Protein AF-A0A963CT53-F1 (afdb_monomer)

Sequence (177 aa):
MKSRPLQILLALALLVMTLALAYPMYVDYREREISAEIVERYREIESRIRAHLDDAGESADCAALSAMVDGRALQFDGVTVDIGFAPVELGARRGYRPVFVVCGATGQGHALDVARYAHRHFAAINRIEAGPVVRDSVVGFAAPLSAPDHIACFVPSPELPRLCGRTYPPTKGEDAG

Radius of gyration: 21.7 Å; Cα contacts (8 Å, |Δi|>4): 275; chains: 1; bounding box: 49×42×74 Å

Secondary structure (DSSP, 8-state):
---HHHHHHHHHHHHHHHHHHHHHHHHHHHHHHHHHHHHHHHHHHHHHHHHHHHHH-SEEEHHHHHTTS-GGGGB-SS-EEEEEEEEEEETTEEEEEEEEEEEEETTSTTHHHHHHHHHHHHHHTT-PPS--EEETTEEEEEEESS-TT---EEEPPSS--EETTEESSPPTTTT--

Structure (mmCIF, N/CA/C/O backbone):
data_AF-A0A963CT53-F1
#
_entry.id   AF-A0A963CT53-F1
#
loop_
_atom_site.group_PDB
_atom_site.id
_atom_site.type_symbol
_atom_site.label_atom_id
_atom_site.label_alt_id
_atom_site.label_comp_id
_atom_site.label_asym_id
_atom_site.label_entity_id
_atom_site.label_seq_id
_atom_site.pdbx_PDB_ins_code
_atom_site.Cartn_x
_atom_site.Cartn_y
_atom_site.Cartn_z
_atom_site.occupancy
_atom_site.B_iso_or_equiv
_atom_site.auth_seq_id
_atom_site.auth_comp_id
_atom_site.auth_asym_id
_atom_site.auth_atom_id
_atom_site.pdbx_PDB_model_num
ATOM 1 N N . MET A 1 1 ? -31.411 20.939 52.686 1.00 53.91 1 MET A N 1
ATOM 2 C CA . MET A 1 1 ? -30.073 20.838 52.049 1.00 53.91 1 MET A CA 1
ATOM 3 C C . MET A 1 1 ? -29.593 19.394 52.138 1.00 53.91 1 MET A C 1
ATOM 5 O O . MET A 1 1 ? -29.405 18.961 53.261 1.00 53.91 1 MET A O 1
ATOM 9 N N . LYS A 1 2 ? -29.429 18.679 51.008 1.00 55.31 2 LYS A N 1
ATOM 10 C CA . LYS A 1 2 ? -28.567 17.480 50.782 1.00 55.31 2 LYS A CA 1
ATOM 11 C C . LYS A 1 2 ? -29.226 16.477 49.818 1.00 55.31 2 LYS A C 1
ATOM 13 O O . LYS A 1 2 ? -29.778 15.469 50.223 1.00 55.31 2 LYS A O 1
ATOM 18 N N . SER A 1 3 ? -29.125 16.762 48.525 1.00 59.03 3 SER A N 1
ATOM 19 C CA . SER A 1 3 ? -29.292 15.771 47.439 1.00 59.03 3 SER A CA 1
ATOM 20 C C . SER A 1 3 ? -28.310 16.003 46.281 1.00 59.03 3 SER A C 1
ATOM 22 O O . SER A 1 3 ? -28.047 15.092 45.503 1.00 59.03 3 SER A O 1
ATOM 24 N N . ARG A 1 4 ? -27.670 17.184 46.234 1.00 69.75 4 ARG A N 1
ATOM 25 C CA . ARG A 1 4 ? -26.599 17.542 45.289 1.00 69.75 4 ARG A CA 1
ATOM 26 C C . ARG A 1 4 ? -25.489 16.487 45.125 1.00 69.75 4 ARG A C 1
ATOM 28 O O . ARG A 1 4 ? -25.166 16.202 43.978 1.00 69.75 4 ARG A O 1
ATOM 35 N N . PRO A 1 5 ? -24.922 15.867 46.183 1.00 75.56 5 PRO A N 1
ATOM 36 C CA . PRO A 1 5 ? -23.852 14.887 45.979 1.00 75.56 5 PRO A CA 1
ATOM 37 C C . PRO A 1 5 ? -24.345 13.598 45.303 1.00 75.56 5 PRO A C 1
ATOM 39 O O . PRO A 1 5 ? -23.633 13.043 44.475 1.00 75.56 5 PRO A O 1
ATOM 42 N N . LEU A 1 6 ? -25.578 13.155 45.585 1.00 84.19 6 LEU A N 1
ATOM 43 C CA . LEU A 1 6 ? -26.153 11.956 44.966 1.00 84.19 6 LEU A CA 1
ATOM 44 C C . LEU A 1 6 ? -26.437 12.176 43.472 1.00 84.19 6 LEU A C 1
ATOM 46 O O . LEU A 1 6 ? -26.141 11.312 42.655 1.00 84.19 6 LEU A O 1
ATOM 50 N N . GLN A 1 7 ? -26.966 13.349 43.112 1.00 85.12 7 GLN A N 1
ATOM 51 C CA . GLN A 1 7 ? -27.225 13.710 41.714 1.00 85.12 7 GLN A CA 1
ATOM 52 C C . GLN A 1 7 ? -25.932 13.800 40.894 1.00 85.12 7 GLN A C 1
ATOM 54 O O . GLN A 1 7 ? -25.900 13.337 39.758 1.00 85.12 7 GLN A O 1
ATOM 59 N N . ILE A 1 8 ? -24.859 14.342 41.481 1.00 88.62 8 ILE A N 1
ATOM 60 C CA . ILE A 1 8 ? -23.544 14.421 40.829 1.00 88.62 8 ILE A CA 1
ATOM 61 C C . ILE A 1 8 ? -22.959 13.019 40.611 1.00 88.62 8 ILE A C 1
ATOM 63 O O . ILE A 1 8 ? -22.482 12.726 39.518 1.00 88.62 8 ILE A O 1
ATOM 67 N N . LEU A 1 9 ? -23.036 12.135 41.612 1.00 92.25 9 LEU A N 1
ATOM 68 C CA . LEU A 1 9 ? -22.554 10.756 41.483 1.00 92.25 9 LEU A CA 1
ATOM 69 C C . LEU A 1 9 ? -23.340 9.961 40.436 1.00 92.25 9 LEU A C 1
ATOM 71 O O . LEU A 1 9 ? -22.737 9.241 39.646 1.00 92.25 9 LEU A O 1
ATOM 75 N N . LEU A 1 10 ? -24.666 10.124 40.388 1.00 91.62 10 LEU A N 1
ATOM 76 C CA . LEU A 1 10 ? -25.503 9.479 39.377 1.00 91.62 10 LEU A CA 1
ATOM 77 C C . LEU A 1 10 ? -25.152 9.967 37.962 1.00 91.62 10 LEU A C 1
ATOM 79 O O . LEU A 1 10 ? -25.020 9.155 37.050 1.00 91.62 10 LEU A O 1
ATOM 83 N N . ALA A 1 11 ? -24.956 11.278 37.782 1.00 91.88 11 ALA A N 1
ATOM 84 C CA . ALA A 1 11 ? -24.559 11.850 36.497 1.00 91.88 11 ALA A CA 1
ATOM 85 C C . ALA A 1 11 ? -23.174 11.355 36.044 1.00 91.88 11 ALA A C 1
ATOM 87 O O . ALA A 1 11 ? -23.001 11.000 34.880 1.00 91.88 11 ALA A O 1
ATOM 88 N N . LEU A 1 12 ? -22.207 11.269 36.964 1.00 92.44 12 LEU A N 1
ATOM 89 C CA . LEU A 1 12 ? -20.883 10.699 36.697 1.00 92.44 12 LEU A CA 1
ATOM 90 C C . LEU A 1 12 ? -20.963 9.221 36.309 1.00 92.44 12 LEU A C 1
ATOM 92 O O . LEU A 1 12 ? -20.328 8.817 35.340 1.00 92.44 12 LEU A O 1
ATOM 96 N N . ALA A 1 13 ? -21.761 8.428 37.026 1.00 92.12 13 ALA A N 1
ATOM 97 C CA . ALA A 1 13 ? -21.934 7.010 36.724 1.00 92.12 13 ALA A CA 1
ATOM 98 C C . ALA A 1 13 ? -22.518 6.803 35.318 1.00 92.12 13 ALA A C 1
ATOM 100 O O . ALA A 1 13 ? -22.014 5.978 34.557 1.00 92.12 13 ALA A O 1
ATOM 101 N N . LEU A 1 14 ? -23.528 7.597 34.946 1.00 93.31 14 LEU A N 1
ATOM 102 C CA . LEU A 1 14 ? -24.112 7.570 33.605 1.00 93.31 14 LEU A CA 1
ATOM 103 C C . LEU A 1 14 ? -23.096 7.967 32.529 1.00 93.31 14 LEU A C 1
ATOM 105 O O . LEU A 1 14 ? -23.011 7.292 31.509 1.00 93.31 14 LEU A O 1
ATOM 109 N N . LEU A 1 15 ? -22.302 9.015 32.763 1.00 93.50 15 LEU A N 1
ATOM 110 C CA . LEU A 1 15 ? -21.293 9.486 31.812 1.00 93.50 15 LEU A CA 1
ATOM 111 C C . LEU A 1 15 ? -20.169 8.462 31.591 1.00 93.50 15 LEU A C 1
ATOM 113 O O . LEU A 1 15 ? -19.749 8.237 30.460 1.00 93.50 15 LEU A O 1
ATOM 117 N N . VAL A 1 16 ? -19.697 7.805 32.652 1.00 92.75 16 VAL A N 1
ATOM 118 C CA . VAL A 1 16 ? -18.696 6.732 32.529 1.00 92.75 16 VAL A CA 1
ATOM 119 C C . VAL A 1 16 ? -19.274 5.543 31.761 1.00 92.75 16 VAL A C 1
ATOM 121 O O . VAL A 1 16 ? -18.598 4.979 30.903 1.00 92.75 16 VAL A O 1
ATOM 124 N N . MET A 1 17 ? -20.533 5.184 32.021 1.00 92.81 17 MET A N 1
ATOM 125 C CA . MET A 1 17 ? -21.192 4.071 31.341 1.00 92.81 17 MET A CA 1
ATOM 126 C C . MET A 1 17 ? -21.412 4.351 29.848 1.00 92.81 17 MET A C 1
ATOM 128 O O . MET A 1 17 ? -21.185 3.467 29.025 1.00 92.81 17 MET A O 1
ATOM 132 N N . THR A 1 18 ? -21.793 5.577 29.474 1.00 92.19 18 THR A N 1
ATOM 133 C CA . THR A 1 18 ? -21.925 5.955 28.058 1.00 92.19 18 THR A CA 1
ATOM 134 C C . THR A 1 18 ? -20.574 5.988 27.352 1.00 92.19 18 THR A C 1
ATOM 136 O O . THR A 1 18 ? -20.468 5.462 26.247 1.00 92.19 18 THR A O 1
ATOM 139 N N . LEU A 1 19 ? -19.529 6.525 27.990 1.00 90.94 19 LEU A N 1
ATOM 140 C CA . LEU A 1 19 ? -18.165 6.509 27.450 1.00 90.94 19 LEU A CA 1
ATOM 141 C C . LEU A 1 19 ? -17.654 5.082 27.225 1.00 90.94 19 LEU A C 1
ATOM 143 O O . LEU A 1 19 ? -17.091 4.806 26.170 1.00 90.94 19 LEU A O 1
ATOM 147 N N . ALA A 1 20 ? -17.899 4.164 28.163 1.00 90.62 20 ALA A N 1
ATOM 148 C CA . ALA A 1 20 ? -17.474 2.770 28.043 1.00 90.62 20 ALA A CA 1
ATOM 149 C C . ALA A 1 20 ? -18.105 2.044 26.838 1.00 90.62 20 ALA A C 1
ATOM 151 O O . ALA A 1 20 ? -17.473 1.167 26.257 1.00 90.62 20 ALA A O 1
ATOM 152 N N . LEU A 1 21 ? -19.327 2.420 26.446 1.00 89.56 21 LEU A N 1
ATOM 153 C CA . LEU A 1 21 ? -20.018 1.856 25.281 1.00 89.56 21 LEU A CA 1
ATOM 154 C C . LEU A 1 21 ? -19.645 2.565 23.972 1.00 89.56 21 LEU A C 1
ATOM 156 O O . LEU A 1 21 ? -19.471 1.916 22.944 1.00 89.56 21 LEU A O 1
ATOM 160 N N . ALA A 1 22 ? -19.517 3.892 24.000 1.00 89.56 22 ALA A N 1
ATOM 161 C CA . ALA A 1 22 ? -19.241 4.690 22.809 1.00 89.56 22 ALA A CA 1
ATOM 162 C C . ALA A 1 22 ? -17.781 4.579 22.343 1.00 89.56 22 ALA A C 1
ATOM 164 O O . ALA A 1 22 ? -17.514 4.614 21.144 1.00 89.56 22 ALA A O 1
ATOM 165 N N . TYR A 1 23 ? -16.837 4.424 23.274 1.00 89.00 23 TYR A N 1
ATOM 166 C CA . TYR A 1 23 ? -15.410 4.355 22.967 1.00 89.00 23 TYR A CA 1
ATOM 167 C C . TYR A 1 23 ? -15.017 3.208 22.016 1.00 89.00 23 TYR A C 1
ATOM 169 O O . TYR A 1 23 ? -14.386 3.502 21.002 1.00 89.00 23 TYR A O 1
ATOM 177 N N . PRO A 1 24 ? -15.399 1.932 22.242 1.00 86.88 24 PRO A N 1
ATOM 178 C CA . PRO A 1 24 ? -15.033 0.855 21.318 1.00 86.88 24 PRO A CA 1
ATOM 179 C C . PRO A 1 24 ? -15.636 1.049 19.920 1.00 86.88 24 PRO A C 1
ATOM 181 O O . PRO A 1 24 ? -14.981 0.754 18.925 1.00 86.88 24 PRO A O 1
ATOM 184 N N . MET A 1 25 ? -16.852 1.600 19.825 1.00 87.12 25 MET A N 1
ATOM 185 C CA . MET A 1 25 ? -17.458 1.936 18.531 1.00 87.12 25 MET A CA 1
ATOM 186 C C . MET A 1 25 ? -16.692 3.046 17.807 1.00 87.12 25 MET A C 1
ATOM 188 O O . MET A 1 25 ? -16.523 2.989 16.591 1.00 87.12 25 MET A O 1
ATOM 192 N N . TYR A 1 26 ? -16.234 4.057 18.547 1.00 88.19 26 TYR A N 1
ATOM 193 C CA . TYR A 1 26 ? -15.431 5.142 17.996 1.00 88.19 26 TYR A CA 1
ATOM 194 C C . TYR A 1 26 ? -14.086 4.639 17.458 1.00 88.19 26 TYR A C 1
ATOM 196 O O . TYR A 1 26 ? -13.676 5.043 16.373 1.00 88.19 26 TYR A O 1
ATOM 204 N N . VAL A 1 27 ? -13.427 3.733 18.184 1.00 87.88 27 VAL A N 1
ATOM 205 C CA . VAL A 1 27 ? -12.171 3.107 17.750 1.00 87.88 27 VAL A CA 1
ATOM 206 C C . VAL A 1 27 ? -12.362 2.341 16.438 1.00 87.88 27 VAL A C 1
ATOM 208 O O . VAL A 1 27 ? -11.657 2.631 15.477 1.00 87.88 27 VAL A O 1
ATOM 211 N N . ASP A 1 28 ? -13.360 1.453 16.350 1.00 88.44 28 ASP A N 1
ATOM 212 C CA . ASP A 1 28 ? -13.636 0.692 15.116 1.00 88.44 28 ASP A CA 1
ATOM 213 C C . ASP A 1 28 ? -13.948 1.616 13.927 1.00 88.44 28 ASP A C 1
ATOM 215 O O . ASP A 1 28 ? -13.492 1.393 12.805 1.00 88.44 28 ASP A O 1
ATOM 219 N N . TYR A 1 29 ? -14.698 2.697 14.169 1.00 88.88 29 TYR A N 1
ATOM 220 C CA . TYR A 1 29 ? -14.971 3.704 13.146 1.00 88.88 29 TYR A CA 1
ATOM 221 C C . TYR A 1 29 ? -13.682 4.373 12.648 1.00 88.88 29 TYR A C 1
ATOM 223 O O . TYR A 1 29 ? -13.468 4.463 11.438 1.00 88.88 29 TYR A O 1
ATOM 231 N N . ARG A 1 30 ? -12.808 4.807 13.565 1.00 90.81 30 ARG A N 1
ATOM 232 C CA . ARG A 1 30 ? -11.530 5.447 13.222 1.00 90.81 30 ARG A CA 1
ATOM 233 C C . ARG A 1 30 ? -10.610 4.509 12.450 1.00 90.81 30 ARG A C 1
ATOM 235 O O . ARG A 1 30 ? -9.988 4.941 11.486 1.00 90.81 30 ARG A O 1
ATOM 242 N N . GLU A 1 31 ? -10.553 3.235 12.820 1.00 91.12 31 GLU A N 1
ATOM 243 C CA . GLU A 1 31 ? -9.737 2.245 12.111 1.00 91.12 31 GLU A CA 1
ATOM 244 C C . GLU A 1 31 ? -10.185 2.072 10.653 1.00 91.12 31 GLU A C 1
ATOM 246 O O . GLU A 1 31 ? -9.359 2.034 9.735 1.00 91.12 31 GLU A O 1
ATOM 251 N N . ARG A 1 32 ? -11.502 2.027 10.419 1.00 90.00 32 ARG A N 1
ATOM 252 C CA . ARG A 1 32 ? -12.076 1.971 9.067 1.00 90.00 32 ARG A CA 1
ATOM 253 C C . ARG A 1 32 ? -11.812 3.247 8.281 1.00 90.00 32 ARG A C 1
ATOM 255 O O . ARG A 1 32 ? -11.479 3.160 7.102 1.00 90.00 32 ARG A O 1
ATOM 262 N N . GLU A 1 33 ? -11.942 4.405 8.917 1.00 92.25 33 GLU A N 1
ATOM 263 C CA . GLU A 1 33 ? -11.663 5.703 8.301 1.00 92.25 33 GLU A CA 1
ATOM 264 C C . GLU A 1 33 ? -10.209 5.782 7.816 1.00 92.25 33 GLU A C 1
ATOM 266 O O . GLU A 1 33 ? -9.978 6.050 6.638 1.00 92.25 33 GLU A O 1
ATOM 271 N N . ILE A 1 34 ? -9.239 5.433 8.670 1.00 92.06 34 ILE A N 1
ATOM 272 C CA . ILE A 1 34 ? -7.814 5.398 8.298 1.00 92.06 34 ILE A CA 1
ATOM 273 C C . ILE A 1 34 ? -7.589 4.408 7.151 1.00 92.06 34 ILE A C 1
ATOM 275 O O . ILE A 1 34 ? -6.875 4.704 6.196 1.00 92.06 34 ILE A O 1
ATOM 279 N N . SER A 1 35 ? -8.230 3.236 7.188 1.00 91.75 35 SER A N 1
ATOM 280 C CA . SER A 1 35 ? -8.100 2.262 6.101 1.00 91.75 35 SER A CA 1
ATOM 281 C C . SER A 1 35 ? -8.632 2.779 4.758 1.00 91.75 35 SER A C 1
ATOM 283 O O . SER A 1 35 ? -8.061 2.465 3.713 1.00 91.75 35 SER A O 1
ATOM 285 N N . ALA A 1 36 ? -9.691 3.594 4.773 1.00 92.19 36 ALA A N 1
ATOM 286 C CA . ALA A 1 36 ? -10.224 4.233 3.577 1.00 92.19 36 ALA A CA 1
ATOM 287 C C . ALA A 1 36 ? -9.277 5.326 3.061 1.00 92.19 36 ALA A C 1
ATOM 289 O O . ALA A 1 36 ? -9.051 5.404 1.854 1.00 92.19 36 ALA A O 1
ATOM 290 N N . GLU A 1 37 ? -8.661 6.097 3.962 1.00 92.69 37 GLU A N 1
ATOM 291 C CA . GLU A 1 37 ? -7.640 7.096 3.623 1.00 92.69 37 GLU A CA 1
ATOM 292 C C . GLU A 1 37 ? -6.420 6.452 2.943 1.00 92.69 37 GLU A C 1
ATOM 294 O O . GLU A 1 37 ? -5.940 6.953 1.926 1.00 92.69 37 GLU A O 1
ATOM 299 N N . ILE A 1 38 ? -5.964 5.288 3.427 1.00 93.50 38 ILE A N 1
ATOM 300 C CA . ILE A 1 38 ? -4.888 4.508 2.787 1.00 93.50 38 ILE A CA 1
ATOM 301 C C . ILE A 1 38 ? -5.259 4.156 1.337 1.00 93.50 38 ILE A C 1
ATOM 303 O O . ILE A 1 38 ? -4.433 4.275 0.431 1.00 93.50 38 ILE A O 1
ATOM 307 N N . VAL A 1 39 ? -6.503 3.731 1.094 1.00 93.00 39 VAL A N 1
ATOM 308 C CA . VAL A 1 39 ? -6.984 3.364 -0.250 1.00 93.00 39 VAL A CA 1
ATOM 309 C C . VAL A 1 39 ? -7.090 4.585 -1.162 1.00 93.00 39 VAL A C 1
ATOM 311 O O . VAL A 1 39 ? -6.743 4.504 -2.342 1.00 93.00 39 VAL A O 1
ATOM 314 N N . GLU A 1 40 ? -7.568 5.713 -0.645 1.00 93.00 40 GLU A N 1
ATOM 315 C CA . GLU A 1 40 ? -7.628 6.969 -1.393 1.00 93.00 40 GLU A CA 1
ATOM 316 C C . GLU A 1 40 ? -6.226 7.438 -1.783 1.00 93.00 40 GLU A C 1
ATOM 318 O O . GLU A 1 40 ? -5.968 7.722 -2.956 1.00 93.00 40 GLU A O 1
ATOM 323 N N . ARG A 1 41 ? -5.288 7.399 -0.834 1.00 93.44 41 ARG A N 1
ATOM 324 C CA . ARG A 1 41 ? -3.893 7.754 -1.074 1.00 93.44 41 ARG A CA 1
ATOM 325 C C . ARG A 1 41 ? -3.230 6.853 -2.105 1.00 93.44 41 ARG A C 1
ATOM 327 O O . ARG A 1 41 ? -2.523 7.341 -2.985 1.00 93.44 41 ARG A O 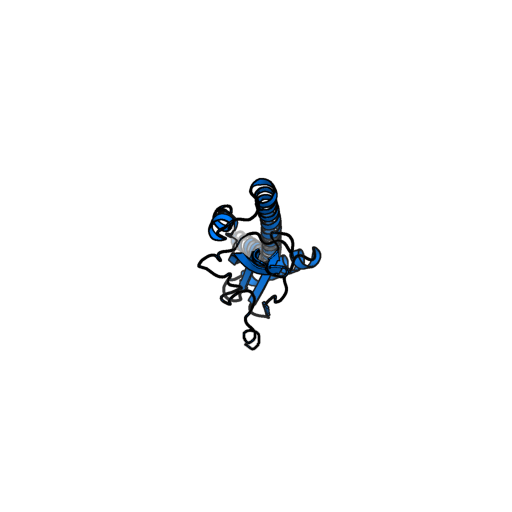1
ATOM 334 N N . TYR A 1 42 ? -3.484 5.549 -2.030 1.00 93.50 42 TYR A N 1
ATOM 335 C CA . TYR A 1 42 ? -3.028 4.601 -3.039 1.00 93.50 42 TYR A CA 1
ATOM 336 C C . TYR A 1 42 ? -3.495 5.002 -4.441 1.00 93.50 42 TYR A C 1
ATOM 338 O O . TYR A 1 42 ? -2.681 5.023 -5.360 1.00 93.50 42 TYR A O 1
ATOM 346 N N . ARG A 1 43 ? -4.774 5.361 -4.615 1.00 93.12 43 ARG A N 1
ATOM 347 C CA . ARG A 1 43 ? -5.314 5.765 -5.927 1.00 93.12 43 ARG A CA 1
ATOM 348 C C . ARG A 1 43 ? -4.671 7.047 -6.442 1.00 93.12 43 ARG A C 1
ATOM 350 O O . ARG A 1 43 ? -4.382 7.142 -7.633 1.00 93.12 43 ARG A O 1
ATOM 357 N N . GLU A 1 44 ? -4.441 8.017 -5.561 1.00 92.81 44 GLU A N 1
ATOM 358 C CA . GLU A 1 44 ? -3.751 9.261 -5.909 1.00 92.81 44 GLU A CA 1
ATOM 359 C C . GLU A 1 44 ? -2.330 8.976 -6.422 1.00 92.81 44 GLU A C 1
ATOM 361 O O . GLU A 1 44 ? -1.935 9.453 -7.489 1.00 92.81 44 GLU A O 1
ATOM 366 N N . ILE A 1 45 ? -1.576 8.152 -5.689 1.00 92.88 45 ILE A N 1
ATOM 367 C CA . ILE A 1 45 ? -0.201 7.782 -6.038 1.00 92.88 45 ILE A CA 1
ATOM 368 C C . ILE A 1 45 ? -0.166 6.937 -7.314 1.00 92.88 45 ILE A C 1
ATOM 370 O O . ILE A 1 45 ? 0.641 7.215 -8.197 1.00 92.88 45 ILE A O 1
ATOM 374 N N . GLU A 1 46 ? -1.053 5.948 -7.447 1.00 93.06 46 GLU A N 1
ATOM 375 C CA . GLU A 1 46 ? -1.187 5.124 -8.653 1.00 93.06 46 GLU A CA 1
ATOM 376 C C . GLU A 1 46 ? -1.440 6.008 -9.879 1.00 93.06 46 GLU A C 1
ATOM 378 O O . GLU A 1 46 ? -0.772 5.860 -10.902 1.00 93.06 46 GLU A O 1
ATOM 383 N N . SER A 1 47 ? -2.365 6.967 -9.773 1.00 92.25 47 SER A N 1
ATOM 384 C CA . SER A 1 47 ? -2.666 7.901 -10.859 1.00 92.25 47 SER A CA 1
ATOM 385 C C . SER A 1 47 ? -1.463 8.771 -11.218 1.00 92.25 47 SER A C 1
ATOM 387 O O . SER A 1 47 ? -1.209 8.990 -12.401 1.00 92.25 47 SER A O 1
ATOM 389 N N . ARG A 1 48 ? -0.723 9.271 -10.223 1.00 91.81 48 ARG A N 1
ATOM 390 C CA . ARG A 1 48 ? 0.454 10.124 -10.438 1.00 91.81 48 ARG A CA 1
ATOM 391 C C . ARG A 1 48 ? 1.596 9.358 -11.101 1.00 91.81 48 ARG A C 1
ATOM 393 O O . ARG A 1 48 ? 2.186 9.854 -12.054 1.00 91.81 48 ARG A O 1
ATOM 400 N N . ILE A 1 49 ? 1.879 8.149 -10.618 1.00 90.94 49 ILE A N 1
ATOM 401 C CA . ILE A 1 49 ? 2.911 7.273 -11.181 1.00 90.94 49 ILE A CA 1
ATOM 402 C C . ILE A 1 49 ? 2.554 6.893 -12.614 1.00 90.94 49 ILE A C 1
ATOM 404 O O . ILE A 1 49 ? 3.408 6.999 -13.486 1.00 90.94 49 ILE A O 1
ATOM 408 N N . ARG A 1 50 ? 1.302 6.506 -12.886 1.00 91.12 50 ARG A N 1
ATOM 409 C CA . ARG A 1 50 ? 0.858 6.197 -14.253 1.00 91.12 50 ARG A CA 1
ATOM 410 C C . ARG A 1 50 ? 1.012 7.387 -15.187 1.00 91.12 50 ARG A C 1
ATOM 412 O O . ARG A 1 50 ? 1.636 7.239 -16.225 1.00 91.12 50 ARG A O 1
ATOM 419 N N . ALA A 1 51 ? 0.538 8.564 -14.781 1.00 91.19 51 ALA A N 1
ATOM 420 C CA . ALA A 1 51 ? 0.678 9.772 -15.589 1.00 91.19 51 ALA A CA 1
ATOM 421 C C . ALA A 1 51 ? 2.149 10.105 -15.891 1.00 91.19 51 ALA A C 1
ATOM 423 O O . ALA A 1 51 ? 2.470 10.502 -17.005 1.00 91.19 51 ALA A O 1
ATOM 424 N N . HIS A 1 52 ? 3.049 9.911 -14.921 1.00 90.31 52 HIS A N 1
ATOM 425 C CA . HIS A 1 52 ? 4.480 10.101 -15.144 1.00 90.31 52 HIS A CA 1
ATOM 426 C C . HIS A 1 52 ? 5.061 9.079 -16.127 1.00 90.31 52 HIS A C 1
ATOM 428 O O . HIS A 1 52 ? 5.808 9.461 -17.020 1.00 90.31 52 HIS A O 1
ATOM 434 N N . LEU A 1 53 ? 4.714 7.798 -15.983 1.00 90.56 53 LEU A N 1
ATOM 435 C CA . LEU A 1 53 ? 5.184 6.739 -16.880 1.00 90.56 53 LEU A CA 1
ATOM 436 C C . LEU A 1 53 ? 4.641 6.905 -18.306 1.00 90.56 53 LEU A C 1
ATOM 438 O O . LEU A 1 53 ? 5.346 6.594 -19.261 1.00 90.56 53 LEU A O 1
ATOM 442 N N . ASP A 1 54 ? 3.425 7.431 -18.456 1.00 90.56 54 ASP A N 1
ATOM 443 C CA . ASP A 1 54 ? 2.826 7.714 -19.762 1.00 90.56 54 ASP A CA 1
ATOM 444 C C . ASP A 1 54 ? 3.508 8.903 -20.474 1.00 90.56 54 ASP A C 1
ATOM 446 O O . ASP A 1 54 ? 3.594 8.906 -21.702 1.00 90.56 54 ASP A O 1
ATOM 450 N N . ASP A 1 55 ? 4.005 9.897 -19.726 1.00 91.06 55 ASP A N 1
ATOM 451 C CA . ASP A 1 55 ? 4.643 11.111 -20.267 1.00 91.06 55 ASP A CA 1
ATOM 452 C C . ASP A 1 55 ? 6.167 10.964 -20.448 1.00 91.06 55 ASP A C 1
ATOM 454 O O . ASP A 1 55 ? 6.710 11.219 -21.523 1.00 91.06 55 ASP A O 1
ATOM 458 N N . ALA A 1 56 ? 6.868 10.523 -19.400 1.00 87.12 56 ALA A N 1
ATOM 459 C CA . ALA A 1 56 ? 8.327 10.427 -19.356 1.00 87.12 56 ALA A CA 1
ATOM 460 C C . ALA A 1 56 ? 8.867 9.039 -19.745 1.00 87.12 56 ALA A C 1
ATOM 462 O O . ALA A 1 56 ? 10.053 8.910 -20.059 1.00 87.12 56 ALA A O 1
ATOM 463 N N . GLY A 1 57 ? 8.017 8.008 -19.743 1.00 87.56 57 GLY A N 1
ATOM 464 C CA . GLY A 1 57 ? 8.418 6.626 -19.988 1.00 87.56 57 GLY A CA 1
ATOM 465 C C . GLY A 1 57 ? 9.082 5.954 -18.783 1.00 87.56 57 GLY A C 1
ATOM 466 O O . GLY A 1 57 ? 8.875 6.318 -17.627 1.00 87.56 57 GLY A O 1
ATOM 467 N N . GLU A 1 58 ? 9.876 4.923 -19.069 1.00 90.81 58 GLU A N 1
ATOM 468 C CA . GLU A 1 58 ? 10.601 4.142 -18.064 1.00 90.81 58 GLU A CA 1
ATOM 469 C C . GLU A 1 58 ? 11.766 4.967 -17.471 1.00 90.81 58 GLU A C 1
ATOM 471 O O . GLU A 1 58 ? 12.531 5.601 -18.199 1.00 90.81 58 GLU A O 1
ATOM 476 N N . SER A 1 59 ? 11.951 4.927 -16.150 1.00 88.12 59 SER A N 1
ATOM 477 C CA . SER A 1 59 ? 13.067 5.586 -15.458 1.00 88.12 59 SER A CA 1
ATOM 478 C C . SER A 1 59 ? 14.323 4.708 -15.445 1.00 88.12 59 SER A C 1
ATOM 480 O O . SER A 1 59 ? 14.254 3.488 -15.329 1.00 88.12 59 SER A O 1
ATOM 482 N N . ALA A 1 60 ? 15.514 5.306 -15.477 1.00 87.19 60 ALA A N 1
ATOM 483 C CA . ALA A 1 60 ? 16.748 4.555 -15.227 1.00 87.19 60 ALA A CA 1
ATOM 484 C C . ALA A 1 60 ? 16.826 4.055 -13.768 1.00 87.19 60 ALA A C 1
ATOM 486 O O . ALA A 1 60 ? 17.237 2.920 -13.518 1.00 87.19 60 ALA A O 1
ATOM 487 N N . ASP A 1 61 ? 16.385 4.886 -12.820 1.00 87.56 61 ASP A N 1
ATOM 488 C CA . ASP A 1 61 ? 16.536 4.691 -11.376 1.00 87.56 61 ASP A CA 1
ATOM 489 C C . ASP A 1 61 ? 15.172 4.683 -10.670 1.00 87.56 61 ASP A C 1
ATOM 491 O O . ASP A 1 61 ? 14.349 5.590 -10.846 1.00 87.56 61 ASP A O 1
ATOM 495 N N . CYS A 1 62 ? 14.927 3.656 -9.856 1.00 87.31 62 CYS A N 1
ATOM 496 C CA . CYS A 1 62 ? 13.724 3.549 -9.041 1.00 87.31 62 CYS A CA 1
ATOM 497 C C . CYS A 1 62 ? 13.666 4.613 -7.927 1.00 87.31 62 CYS A C 1
ATOM 499 O O . CYS A 1 62 ? 12.569 5.003 -7.527 1.00 87.31 62 CYS A O 1
ATOM 501 N N . ALA A 1 63 ? 14.802 5.144 -7.460 1.00 84.62 63 ALA A N 1
ATOM 502 C CA . ALA A 1 63 ? 14.825 6.221 -6.466 1.00 84.62 63 ALA A CA 1
ATOM 503 C C . ALA A 1 63 ? 14.202 7.526 -6.995 1.00 84.62 63 ALA A C 1
ATOM 505 O O . ALA A 1 63 ? 13.573 8.272 -6.246 1.00 84.62 63 ALA A O 1
ATOM 506 N N . ALA A 1 64 ? 14.313 7.786 -8.302 1.00 84.25 64 ALA A N 1
ATOM 507 C CA . ALA A 1 64 ? 13.644 8.925 -8.928 1.00 84.25 64 ALA A CA 1
ATOM 508 C C . ALA A 1 64 ? 12.113 8.773 -8.894 1.00 84.25 64 ALA A C 1
ATOM 510 O O . ALA A 1 64 ? 11.400 9.754 -8.695 1.00 84.25 64 ALA A O 1
ATOM 511 N N . LEU A 1 65 ? 11.610 7.538 -9.031 1.00 84.31 65 LEU A N 1
ATOM 512 C CA . LEU A 1 65 ? 10.178 7.253 -8.954 1.00 84.31 65 LEU A CA 1
ATOM 513 C C . LEU A 1 65 ? 9.637 7.393 -7.528 1.00 84.31 65 LEU A C 1
ATOM 515 O O . LEU A 1 65 ? 8.564 7.966 -7.342 1.00 84.31 65 LEU A O 1
ATOM 519 N N . SER A 1 66 ? 10.363 6.900 -6.519 1.00 83.31 66 SER A N 1
ATOM 520 C CA . SER A 1 66 ? 9.939 7.040 -5.120 1.00 83.31 66 SER A CA 1
ATOM 521 C C . SER A 1 66 ? 9.987 8.493 -4.645 1.00 83.31 66 SER A C 1
ATOM 523 O O . SER A 1 66 ? 9.102 8.912 -3.904 1.00 83.31 66 SER A O 1
ATOM 525 N N . ALA A 1 67 ? 10.932 9.300 -5.141 1.00 84.25 67 ALA A N 1
ATOM 526 C CA . ALA A 1 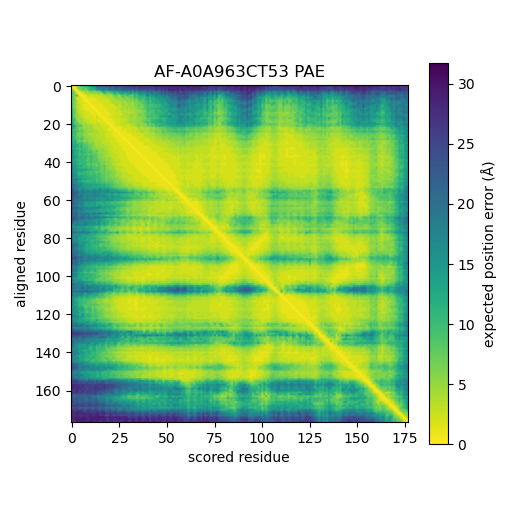67 ? 11.028 10.727 -4.824 1.00 84.25 67 ALA A CA 1
ATOM 527 C C . ALA A 1 67 ? 9.811 11.561 -5.280 1.00 84.25 67 ALA A C 1
ATOM 529 O O . ALA A 1 67 ? 9.596 12.658 -4.766 1.00 84.25 67 ALA A O 1
ATOM 530 N N . MET A 1 68 ? 8.991 11.063 -6.215 1.00 81.75 68 MET A N 1
ATOM 531 C CA . MET A 1 68 ? 7.743 11.729 -6.624 1.00 81.75 68 MET A CA 1
ATOM 532 C C . MET A 1 68 ? 6.624 11.631 -5.582 1.00 81.75 68 MET A C 1
ATOM 534 O O . MET A 1 68 ? 5.598 12.321 -5.691 1.00 81.75 68 MET A O 1
ATOM 538 N N . VAL A 1 69 ? 6.788 10.749 -4.600 1.00 83.62 69 VAL A N 1
ATOM 539 C CA . VAL A 1 69 ? 5.825 10.548 -3.529 1.00 83.62 69 VAL A CA 1
ATOM 540 C C . VAL A 1 69 ? 6.350 11.210 -2.273 1.00 83.62 69 VAL A C 1
ATOM 542 O O . VAL A 1 69 ? 7.422 10.893 -1.769 1.00 83.62 69 VAL A O 1
ATOM 545 N N . ASP A 1 70 ? 5.569 12.161 -1.768 1.00 79.06 70 ASP A N 1
ATOM 546 C CA . ASP A 1 70 ? 5.872 12.812 -0.503 1.00 79.06 70 ASP A CA 1
ATOM 547 C C . ASP A 1 70 ? 5.774 11.772 0.619 1.00 79.06 70 ASP A C 1
ATOM 549 O O . ASP A 1 70 ? 4.713 11.186 0.833 1.00 79.06 70 ASP A O 1
ATOM 553 N N . GLY A 1 71 ? 6.866 11.554 1.355 1.00 74.31 71 GLY A N 1
ATOM 554 C CA . GLY A 1 71 ? 6.890 10.626 2.486 1.00 74.31 71 GLY A CA 1
ATOM 555 C C . GLY A 1 71 ? 5.852 10.961 3.564 1.00 74.31 71 GLY A C 1
ATOM 556 O O . GLY A 1 71 ? 5.392 10.065 4.265 1.00 74.31 71 GLY A O 1
ATOM 557 N N . ARG A 1 72 ? 5.399 12.221 3.666 1.00 75.44 72 ARG A N 1
ATOM 558 C CA . ARG A 1 72 ? 4.269 12.603 4.537 1.00 75.44 72 ARG A CA 1
ATOM 559 C C . ARG A 1 72 ? 2.951 11.988 4.091 1.00 75.44 72 ARG A C 1
ATOM 561 O O . ARG A 1 72 ? 2.094 11.718 4.922 1.00 75.44 72 ARG A O 1
ATOM 568 N N . ALA A 1 73 ? 2.791 11.758 2.794 1.00 76.44 73 ALA A N 1
ATOM 569 C CA . ALA A 1 73 ? 1.602 11.147 2.226 1.00 76.44 73 ALA A CA 1
ATOM 570 C C . ALA A 1 73 ? 1.494 9.650 2.574 1.00 76.44 73 ALA A C 1
ATOM 572 O O . ALA A 1 73 ? 0.441 9.061 2.367 1.00 76.44 73 ALA A O 1
ATOM 573 N N . LEU A 1 74 ? 2.559 9.047 3.114 1.00 83.00 74 LEU A N 1
ATOM 574 C CA . LEU A 1 74 ? 2.626 7.643 3.526 1.00 83.00 74 LEU A CA 1
ATOM 575 C C . LEU A 1 74 ? 2.542 7.467 5.054 1.00 83.00 74 LEU A C 1
ATOM 577 O O . LEU A 1 74 ? 2.654 6.353 5.561 1.00 83.00 74 LEU A O 1
ATOM 581 N N . GLN A 1 75 ? 2.353 8.556 5.804 1.00 84.19 75 GLN A N 1
ATOM 582 C CA . GLN A 1 75 ? 2.228 8.506 7.258 1.00 84.19 75 GLN A CA 1
ATOM 583 C C . GLN A 1 75 ? 0.776 8.254 7.656 1.00 84.19 75 GLN A C 1
ATOM 585 O O . GLN A 1 75 ? -0.083 9.111 7.461 1.00 84.19 75 GLN A O 1
ATOM 590 N N . PHE A 1 76 ? 0.524 7.097 8.264 1.00 86.31 76 PHE A N 1
A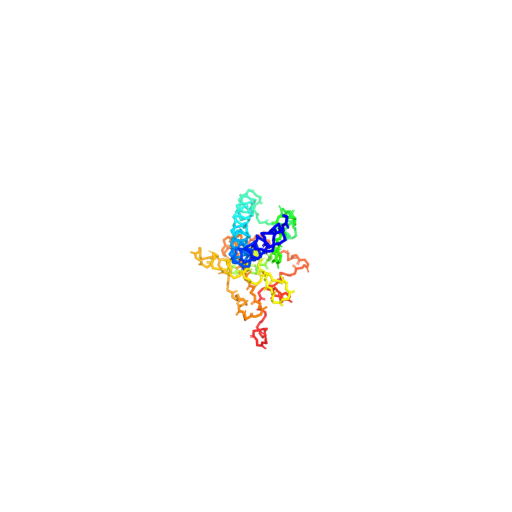TOM 591 C CA . PHE A 1 76 ? -0.776 6.729 8.817 1.00 86.31 76 PHE A CA 1
ATOM 592 C C . PHE A 1 76 ? -0.632 6.373 10.292 1.00 86.31 76 PHE A C 1
ATOM 594 O O . PHE A 1 76 ? 0.403 5.869 10.729 1.00 86.31 76 PHE A O 1
ATOM 601 N N . ASP A 1 77 ? -1.676 6.642 11.074 1.00 82.44 77 ASP A N 1
ATOM 602 C CA . ASP A 1 77 ? -1.664 6.322 12.498 1.00 82.44 77 ASP A CA 1
ATOM 603 C C . ASP A 1 77 ? -1.635 4.800 12.704 1.00 82.44 77 ASP A C 1
ATOM 605 O O . ASP A 1 77 ? -2.475 4.062 12.185 1.00 82.44 77 ASP A O 1
ATOM 609 N N . GLY A 1 78 ? -0.616 4.326 13.420 1.00 74.69 78 GLY A N 1
ATOM 610 C CA . GLY A 1 78 ? -0.383 2.912 13.707 1.00 74.69 78 GLY A CA 1
ATOM 611 C C . GLY A 1 78 ? 0.097 2.055 12.528 1.00 74.69 78 GLY A C 1
ATOM 612 O O . GLY A 1 78 ? 0.687 1.012 12.773 1.00 74.69 78 GLY A O 1
ATOM 613 N N . VAL A 1 79 ? -0.082 2.450 11.266 1.00 86.75 79 VAL A N 1
ATOM 614 C CA . VAL A 1 79 ? 0.261 1.612 10.099 1.00 86.75 79 VAL A CA 1
ATOM 615 C C . VAL A 1 79 ? 1.475 2.154 9.364 1.00 86.75 79 VAL A C 1
ATOM 617 O O . VAL A 1 79 ? 1.568 3.339 9.061 1.00 86.75 79 VAL A O 1
ATOM 620 N N . THR A 1 80 ? 2.401 1.260 9.028 1.00 87.00 80 THR A N 1
ATOM 621 C CA . THR A 1 80 ? 3.533 1.591 8.162 1.00 87.00 80 THR A CA 1
ATOM 622 C C . THR A 1 80 ? 3.121 1.400 6.710 1.00 87.00 80 THR A C 1
ATOM 624 O O . THR A 1 80 ? 2.710 0.305 6.319 1.00 87.00 80 THR A O 1
ATOM 627 N N . VAL A 1 81 ? 3.243 2.455 5.913 1.00 87.56 81 VAL A N 1
ATOM 628 C CA . VAL A 1 81 ? 3.001 2.422 4.472 1.00 87.56 81 VAL A CA 1
ATOM 629 C C . VAL A 1 81 ? 4.242 2.935 3.757 1.00 87.56 81 VAL A C 1
ATOM 631 O O . VAL A 1 81 ? 4.866 3.889 4.214 1.00 87.56 81 VAL A O 1
ATOM 634 N N . ASP A 1 82 ? 4.614 2.287 2.657 1.00 87.25 82 ASP A N 1
ATOM 635 C CA . ASP A 1 82 ? 5.809 2.633 1.889 1.00 87.25 82 ASP A CA 1
ATOM 636 C C . ASP A 1 82 ? 5.638 2.327 0.393 1.00 87.25 82 ASP A C 1
ATOM 638 O O . ASP A 1 82 ? 4.673 1.678 -0.026 1.00 87.25 82 ASP A O 1
ATOM 642 N N . ILE A 1 83 ? 6.589 2.774 -0.425 1.00 86.06 83 ILE A N 1
ATOM 643 C CA . ILE A 1 83 ? 6.692 2.429 -1.839 1.00 86.06 83 ILE A CA 1
ATOM 644 C C . ILE A 1 83 ? 7.855 1.481 -2.061 1.00 86.06 83 ILE A C 1
ATOM 646 O O . ILE A 1 83 ? 9.025 1.798 -1.872 1.00 86.06 83 ILE A O 1
ATOM 650 N N . GLY A 1 84 ? 7.491 0.304 -2.540 1.00 84.38 84 GLY A N 1
ATOM 651 C CA . GLY A 1 84 ? 8.403 -0.729 -2.962 1.00 84.38 84 GLY A CA 1
ATOM 652 C C . GLY A 1 84 ? 8.589 -0.820 -4.458 1.00 84.38 84 GLY A C 1
ATOM 653 O O . GLY A 1 84 ? 7.865 -0.214 -5.241 1.00 84.38 84 GLY A O 1
ATOM 654 N N . PHE A 1 85 ? 9.511 -1.694 -4.846 1.00 85.44 85 PHE A N 1
ATOM 655 C CA . PHE A 1 85 ? 9.770 -2.061 -6.229 1.00 85.44 85 PHE A CA 1
ATOM 656 C C . PHE A 1 85 ? 9.785 -3.584 -6.367 1.00 85.44 85 PHE A C 1
ATOM 658 O O . PHE A 1 85 ? 10.681 -4.257 -5.861 1.00 85.44 85 PHE A O 1
ATOM 665 N N . ALA A 1 86 ? 8.766 -4.133 -7.026 1.00 84.12 86 ALA A N 1
ATOM 666 C CA . ALA A 1 86 ? 8.678 -5.557 -7.330 1.00 84.12 86 ALA A CA 1
ATOM 667 C C . ALA A 1 86 ? 9.449 -5.860 -8.623 1.00 84.12 86 ALA A C 1
ATOM 669 O O . ALA A 1 86 ? 9.303 -5.101 -9.584 1.00 84.12 86 ALA A O 1
ATOM 670 N N . PRO A 1 87 ? 10.228 -6.951 -8.696 1.00 86.12 87 PRO A N 1
ATOM 671 C CA . PRO A 1 87 ? 10.901 -7.336 -9.927 1.00 86.12 87 PRO A CA 1
ATOM 672 C C . PRO A 1 87 ? 9.888 -7.771 -10.993 1.00 86.12 87 PRO A C 1
ATOM 674 O O . PRO A 1 87 ? 8.879 -8.411 -10.692 1.00 86.12 87 PRO A O 1
ATOM 677 N N . VAL A 1 88 ? 10.187 -7.438 -12.245 1.00 88.12 88 VAL A N 1
ATOM 678 C CA . VAL A 1 88 ? 9.415 -7.807 -13.435 1.00 88.12 88 VAL A CA 1
ATOM 679 C C . VAL A 1 88 ? 10.377 -8.350 -14.486 1.00 88.12 88 VAL A C 1
ATOM 681 O O . VAL A 1 88 ? 11.396 -7.726 -14.796 1.00 88.12 88 VAL A O 1
ATOM 684 N N . GLU A 1 89 ? 10.044 -9.510 -15.047 1.00 87.81 89 GLU A N 1
ATOM 685 C CA . GLU A 1 89 ? 10.788 -10.131 -16.142 1.00 87.81 89 GLU A CA 1
ATOM 686 C C . GLU A 1 89 ? 9.893 -10.223 -17.384 1.00 87.81 89 GLU A C 1
ATOM 688 O O . GLU A 1 89 ? 8.862 -10.892 -17.367 1.00 87.81 89 GLU A O 1
ATOM 693 N N . LEU A 1 90 ? 10.291 -9.557 -18.472 1.00 86.31 90 LEU A N 1
ATOM 694 C CA . LEU A 1 90 ? 9.583 -9.546 -19.756 1.00 86.31 90 LEU A CA 1
ATOM 695 C C . LEU A 1 90 ? 10.528 -10.030 -20.856 1.00 86.31 90 LEU A C 1
ATOM 697 O O . LEU A 1 90 ? 11.268 -9.254 -21.470 1.00 86.31 90 LEU A O 1
ATOM 701 N N . GLY A 1 91 ? 10.531 -11.343 -21.088 1.00 86.88 91 GLY A N 1
ATOM 702 C CA . GLY A 1 91 ? 11.453 -11.979 -22.026 1.00 86.88 91 GLY A CA 1
ATOM 703 C C . GLY A 1 91 ? 12.909 -11.763 -21.606 1.00 86.88 91 GLY A C 1
ATOM 704 O O . GLY A 1 91 ? 13.341 -12.274 -20.579 1.00 86.88 91 GLY A O 1
ATOM 705 N N . ALA A 1 92 ? 13.668 -11.002 -22.400 1.00 85.88 92 ALA A N 1
ATOM 706 C CA . ALA A 1 92 ? 15.066 -10.673 -22.105 1.00 85.88 92 ALA A CA 1
ATOM 707 C C . ALA A 1 92 ? 15.239 -9.416 -21.229 1.00 85.88 92 ALA A C 1
ATOM 709 O O . ALA A 1 92 ? 16.357 -9.116 -20.807 1.00 85.88 92 ALA A O 1
ATOM 710 N N . ARG A 1 93 ? 14.165 -8.656 -20.972 1.00 87.00 93 ARG A N 1
ATOM 711 C CA . ARG A 1 93 ? 14.216 -7.430 -20.168 1.00 87.00 93 ARG A CA 1
ATOM 712 C C . ARG A 1 93 ? 13.904 -7.746 -18.711 1.00 87.00 93 ARG A C 1
ATOM 714 O O . ARG A 1 93 ? 12.929 -8.431 -18.411 1.00 87.00 93 ARG A O 1
ATOM 721 N N . ARG A 1 94 ? 14.725 -7.208 -17.814 1.00 88.19 94 ARG A N 1
ATOM 722 C CA . ARG A 1 94 ? 14.522 -7.250 -16.366 1.00 88.19 94 ARG A CA 1
ATOM 723 C C . ARG A 1 94 ? 14.460 -5.834 -15.840 1.00 88.19 94 ARG A C 1
ATOM 725 O O . ARG A 1 94 ? 15.254 -4.992 -16.254 1.00 88.19 94 ARG A O 1
ATOM 732 N N . GLY A 1 95 ? 13.544 -5.598 -14.925 1.00 89.25 95 GLY A N 1
ATOM 733 C CA . GLY A 1 95 ? 13.454 -4.337 -14.218 1.00 89.25 95 GLY A CA 1
ATOM 734 C C . GLY A 1 95 ? 12.500 -4.463 -13.053 1.00 89.25 95 GLY A C 1
ATOM 735 O O . GLY A 1 95 ? 12.284 -5.553 -12.521 1.00 89.25 95 GLY A O 1
ATOM 736 N N . TYR A 1 96 ? 11.929 -3.337 -12.668 1.00 89.00 96 TYR A N 1
ATOM 737 C CA . TYR A 1 96 ? 11.108 -3.224 -11.487 1.00 89.00 96 TYR A CA 1
ATOM 738 C C . TYR A 1 96 ? 9.869 -2.390 -11.761 1.00 89.00 96 TYR A C 1
ATOM 740 O O . TYR A 1 96 ? 9.881 -1.468 -12.580 1.00 89.00 96 TYR A O 1
ATOM 748 N N . ARG A 1 97 ? 8.807 -2.693 -11.022 1.00 90.19 97 ARG A N 1
ATOM 749 C CA . ARG A 1 97 ? 7.567 -1.924 -11.003 1.00 90.19 97 ARG A CA 1
ATOM 750 C C . ARG A 1 97 ? 7.250 -1.441 -9.591 1.00 90.19 97 ARG A C 1
ATOM 752 O O . ARG A 1 97 ? 7.467 -2.198 -8.641 1.00 90.19 97 ARG A O 1
ATOM 759 N N . PRO A 1 98 ? 6.729 -0.218 -9.428 1.00 89.38 98 PRO A N 1
ATOM 760 C CA . PRO A 1 98 ? 6.380 0.302 -8.121 1.00 89.38 98 PRO A CA 1
ATOM 761 C C . PRO A 1 98 ? 5.193 -0.463 -7.528 1.00 89.38 98 PRO A C 1
ATOM 763 O O . PRO A 1 98 ? 4.221 -0.792 -8.221 1.00 89.38 98 PRO A O 1
ATOM 766 N N . VAL A 1 99 ? 5.266 -0.710 -6.227 1.00 89.38 99 VAL A N 1
ATOM 767 C CA . VAL A 1 99 ? 4.200 -1.299 -5.418 1.00 89.38 99 VAL A CA 1
ATOM 768 C C . VAL A 1 99 ? 3.983 -0.469 -4.161 1.00 89.38 99 VAL A C 1
ATOM 770 O O . VAL A 1 99 ? 4.915 0.088 -3.596 1.00 89.38 99 VAL A O 1
ATOM 773 N N . PHE A 1 100 ? 2.741 -0.397 -3.716 1.00 90.56 100 PHE A N 1
ATOM 774 C CA . PHE A 1 100 ? 2.330 0.241 -2.482 1.00 90.56 100 PHE A CA 1
ATOM 775 C C . PHE A 1 100 ? 2.308 -0.810 -1.378 1.00 90.56 100 PHE A C 1
ATOM 777 O O . PHE A 1 100 ? 1.539 -1.768 -1.453 1.00 90.56 100 PHE A O 1
ATOM 784 N N . VAL A 1 101 ? 3.186 -0.673 -0.395 1.00 88.69 101 VAL A N 1
ATOM 785 C CA . VAL A 1 101 ? 3.388 -1.648 0.677 1.00 88.69 101 VAL A CA 1
ATOM 786 C C . VAL A 1 101 ? 2.657 -1.164 1.919 1.00 88.69 101 VAL A C 1
ATOM 788 O O . VAL A 1 101 ? 2.831 -0.024 2.330 1.00 88.69 101 VAL A O 1
ATOM 791 N N . VAL A 1 102 ? 1.853 -2.032 2.529 1.00 90.19 102 VAL A N 1
ATOM 792 C CA . VAL A 1 102 ? 1.121 -1.750 3.769 1.00 90.19 102 VAL A CA 1
ATOM 793 C C . VAL A 1 102 ? 1.512 -2.783 4.814 1.00 90.19 102 VAL A C 1
ATOM 795 O O . VAL A 1 102 ? 1.537 -3.979 4.522 1.00 90.19 102 VAL A O 1
ATOM 798 N N . CYS A 1 103 ? 1.794 -2.328 6.033 1.00 88.00 103 CYS A N 1
ATOM 799 C CA . CYS A 1 103 ? 2.157 -3.171 7.161 1.00 88.00 103 CYS A CA 1
ATOM 800 C C . CYS A 1 103 ? 1.566 -2.681 8.493 1.00 88.00 103 CYS A C 1
ATOM 802 O O . CYS A 1 103 ? 1.747 -1.525 8.871 1.00 88.00 103 CYS A O 1
ATOM 804 N N . GLY A 1 104 ? 0.961 -3.593 9.256 1.00 87.88 104 GLY A N 1
ATOM 805 C CA . GLY A 1 104 ? 0.604 -3.394 10.663 1.00 87.88 104 GLY A CA 1
ATOM 806 C C . GLY A 1 104 ? 0.933 -4.626 11.511 1.00 87.88 104 GLY A C 1
ATOM 807 O O . GLY A 1 104 ? 0.764 -5.755 11.054 1.00 87.88 104 GLY A O 1
ATOM 808 N N . ALA A 1 105 ? 1.393 -4.429 12.750 1.00 82.75 105 ALA A N 1
ATOM 809 C CA . ALA A 1 105 ? 1.766 -5.511 13.669 1.00 82.75 105 ALA A CA 1
ATOM 810 C C . ALA A 1 105 ? 1.186 -5.328 15.085 1.00 82.75 105 ALA A C 1
ATOM 812 O O . ALA A 1 105 ? 0.995 -4.207 15.563 1.00 82.75 105 ALA A O 1
ATOM 813 N N . THR A 1 106 ? 0.948 -6.439 15.794 1.00 69.50 106 THR A N 1
ATOM 814 C CA . THR A 1 106 ? 0.600 -6.441 17.223 1.00 69.50 106 THR A CA 1
ATOM 815 C C . THR A 1 106 ? 1.762 -5.867 18.019 1.00 69.50 106 THR A C 1
ATOM 817 O O . THR A 1 106 ? 2.868 -6.402 17.979 1.00 69.50 106 THR A O 1
ATOM 820 N N . GLY A 1 107 ? 1.510 -4.771 18.728 1.00 65.06 107 GLY A N 1
ATOM 821 C CA . GLY A 1 107 ? 2.536 -3.962 19.397 1.00 65.06 107 GLY A CA 1
ATOM 822 C C . GLY A 1 107 ? 2.461 -2.483 19.016 1.00 65.06 107 GLY A C 1
ATOM 823 O O . GLY A 1 107 ? 2.935 -1.640 19.768 1.00 65.06 107 GLY A O 1
ATOM 824 N N . GLN A 1 108 ? 1.789 -2.163 17.906 1.00 66.44 108 GLN A N 1
ATOM 825 C CA . GLN A 1 108 ? 1.525 -0.796 17.440 1.00 66.44 108 GLN A CA 1
ATOM 826 C C . GLN A 1 108 ? 0.053 -0.379 17.662 1.00 66.44 108 GLN A C 1
ATOM 828 O O . GLN A 1 108 ? -0.528 0.362 16.875 1.00 66.44 108 GLN A O 1
ATOM 833 N N . GLY A 1 109 ? -0.584 -0.878 18.728 1.00 72.88 109 GLY A N 1
ATOM 834 C CA . GLY A 1 109 ? -1.988 -0.573 19.034 1.00 72.88 109 GLY A CA 1
ATOM 835 C C . GLY A 1 109 ? -2.949 -1.060 17.942 1.00 72.88 109 GLY A C 1
ATOM 836 O O . GLY A 1 109 ? -2.949 -2.243 17.607 1.00 72.88 109 GLY A O 1
ATOM 837 N N . HIS A 1 110 ? -3.738 -0.136 17.387 1.00 85.00 110 HIS A N 1
ATOM 838 C CA . HIS A 1 110 ? -4.786 -0.367 16.377 1.00 85.00 110 HIS A CA 1
ATOM 839 C C . HIS A 1 110 ? -4.257 -0.680 14.959 1.00 85.00 110 HIS A C 1
ATOM 841 O O . HIS A 1 110 ? -5.025 -0.992 14.050 1.00 85.00 110 HIS A O 1
ATOM 847 N N . ALA A 1 111 ? -2.935 -0.640 14.770 1.00 85.38 111 ALA A N 1
ATOM 848 C CA . ALA A 1 111 ? -2.227 -0.900 13.514 1.00 85.38 111 ALA A CA 1
ATOM 849 C C . ALA A 1 111 ? -2.698 -2.140 12.747 1.00 85.38 111 ALA A C 1
ATOM 851 O O . ALA A 1 111 ? -2.856 -2.132 11.526 1.00 85.38 111 ALA A O 1
ATOM 852 N N . LEU A 1 112 ? -2.881 -3.239 13.477 1.00 87.44 112 LEU A N 1
ATOM 853 C CA . LEU A 1 112 ? -3.211 -4.526 12.891 1.00 87.44 112 LEU A CA 1
ATOM 854 C C . LEU A 1 112 ? -4.601 -4.506 12.253 1.00 87.44 112 LEU A C 1
ATOM 856 O O . LEU A 1 112 ? -4.776 -5.011 11.145 1.00 87.44 112 LEU A O 1
ATOM 860 N N . ASP A 1 113 ? -5.579 -3.918 12.938 1.00 89.50 113 ASP A N 1
ATOM 861 C CA . ASP A 1 113 ? -6.957 -3.893 12.465 1.00 89.50 113 ASP A CA 1
ATOM 862 C C . ASP A 1 113 ? -7.125 -2.906 11.310 1.00 89.50 113 ASP A C 1
ATOM 864 O O . ASP A 1 113 ? -7.744 -3.263 10.306 1.00 89.50 113 ASP A O 1
ATOM 868 N N . VAL A 1 114 ? -6.445 -1.753 11.342 1.00 90.94 114 VAL A N 1
ATOM 869 C CA . VAL A 1 114 ? -6.343 -0.854 10.178 1.00 90.94 114 VAL A CA 1
ATOM 870 C C . VAL A 1 114 ? -5.755 -1.587 8.967 1.00 90.94 114 VAL A C 1
ATOM 872 O O . VAL A 1 114 ? -6.345 -1.556 7.885 1.00 90.94 114 VAL A O 1
ATOM 875 N N . ALA A 1 115 ? -4.636 -2.303 9.131 1.00 90.50 115 ALA A N 1
ATOM 876 C CA . ALA A 1 115 ? -4.021 -3.068 8.044 1.00 90.50 115 ALA A CA 1
ATOM 877 C C . ALA A 1 115 ? -4.941 -4.192 7.527 1.00 90.50 115 ALA A C 1
ATOM 879 O O . ALA A 1 115 ? -4.999 -4.431 6.320 1.00 90.50 115 ALA A O 1
ATOM 880 N N . ARG A 1 116 ? -5.725 -4.846 8.396 1.00 90.25 116 ARG A N 1
ATOM 881 C CA . ARG A 1 116 ? -6.752 -5.832 8.002 1.00 90.25 116 ARG A CA 1
ATOM 882 C C . ARG A 1 116 ? -7.908 -5.198 7.237 1.00 90.25 116 ARG A C 1
ATOM 884 O O . ARG A 1 116 ? -8.382 -5.777 6.257 1.00 90.25 116 ARG A O 1
ATOM 891 N N . TYR A 1 117 ? -8.402 -4.043 7.678 1.00 91.69 117 TYR A N 1
ATOM 892 C CA . TYR A 1 117 ? -9.431 -3.292 6.960 1.00 91.69 117 TYR A CA 1
ATOM 893 C C . TYR A 1 117 ? -8.924 -2.868 5.581 1.00 91.69 117 TYR A C 1
ATOM 895 O O . TYR A 1 117 ? -9.590 -3.151 4.584 1.00 91.69 117 TYR A O 1
ATOM 903 N N . ALA A 1 118 ? -7.709 -2.321 5.502 1.00 91.56 118 ALA A N 1
ATOM 904 C CA . ALA A 1 118 ? -7.073 -1.966 4.240 1.00 91.56 118 ALA A CA 1
ATOM 905 C C . ALA A 1 118 ? -6.937 -3.200 3.338 1.00 91.56 118 ALA A C 1
ATOM 907 O O . ALA A 1 118 ? -7.431 -3.189 2.213 1.00 91.56 118 ALA A O 1
ATOM 908 N N . HIS A 1 119 ? -6.388 -4.307 3.847 1.00 91.69 119 HIS A N 1
ATOM 909 C CA . HIS A 1 119 ? -6.285 -5.566 3.107 1.00 91.69 119 HIS A CA 1
ATOM 910 C C . HIS A 1 119 ? -7.640 -6.003 2.532 1.00 91.69 119 HIS A C 1
ATOM 912 O O . HIS A 1 119 ? -7.724 -6.363 1.363 1.00 91.69 119 HIS A O 1
ATOM 918 N N . ARG A 1 120 ? -8.731 -5.934 3.309 1.00 91.31 120 ARG A N 1
ATOM 919 C CA . ARG A 1 120 ? -10.081 -6.250 2.806 1.00 91.31 120 ARG A CA 1
ATOM 920 C C . ARG A 1 120 ? -10.514 -5.328 1.667 1.00 91.31 120 ARG A C 1
ATOM 922 O O . ARG A 1 120 ? -11.079 -5.818 0.691 1.00 91.31 120 ARG A O 1
ATOM 929 N N . HIS A 1 121 ? -10.231 -4.030 1.753 1.00 91.50 121 HIS A N 1
ATOM 930 C CA . HIS A 1 121 ? -10.515 -3.095 0.664 1.00 91.50 121 HIS A CA 1
ATOM 931 C C . HIS A 1 121 ? -9.713 -3.417 -0.600 1.00 91.50 121 HIS A C 1
ATOM 933 O O . HIS A 1 121 ? -10.300 -3.493 -1.678 1.00 91.50 121 HIS A O 1
ATOM 939 N N . PHE A 1 122 ? -8.406 -3.666 -0.477 1.00 91.81 122 PHE A N 1
ATOM 940 C CA . PHE A 1 122 ? -7.543 -4.023 -1.609 1.00 91.81 122 PHE A CA 1
ATOM 941 C C . PHE A 1 122 ? -7.906 -5.380 -2.225 1.00 91.81 122 PHE A C 1
ATOM 943 O O . PHE A 1 122 ? -7.899 -5.520 -3.450 1.00 91.81 122 PHE A O 1
ATOM 950 N N . ALA A 1 123 ? -8.290 -6.357 -1.401 1.00 89.12 123 ALA A N 1
ATOM 951 C CA . ALA A 1 123 ? -8.789 -7.651 -1.855 1.00 89.12 123 ALA A CA 1
ATOM 952 C C . ALA A 1 123 ? -10.073 -7.487 -2.676 1.00 89.12 123 ALA A C 1
ATOM 954 O O . ALA A 1 123 ? -10.194 -8.069 -3.750 1.00 89.12 123 ALA A O 1
ATOM 955 N N . ALA A 1 124 ? -11.003 -6.642 -2.218 1.00 89.25 124 ALA A N 1
ATOM 956 C CA . ALA A 1 124 ? -12.269 -6.400 -2.910 1.00 89.25 124 ALA A CA 1
ATOM 957 C C . ALA A 1 124 ? -12.095 -5.771 -4.304 1.00 89.25 124 ALA A C 1
ATOM 959 O O . ALA A 1 124 ? -12.942 -5.969 -5.172 1.00 89.25 124 ALA A O 1
ATOM 960 N N . ILE A 1 125 ? -11.001 -5.037 -4.537 1.00 86.44 125 ILE A N 1
ATOM 961 C CA . ILE A 1 125 ? -10.668 -4.452 -5.846 1.00 86.44 125 ILE A CA 1
ATOM 962 C C . ILE A 1 125 ? -9.636 -5.275 -6.638 1.00 86.44 125 ILE A C 1
ATOM 964 O O . ILE A 1 125 ? -9.156 -4.803 -7.667 1.00 86.44 125 ILE A O 1
ATOM 968 N N . ASN A 1 126 ? -9.297 -6.490 -6.185 1.00 83.19 126 ASN A N 1
ATOM 969 C CA . ASN A 1 126 ? -8.294 -7.377 -6.792 1.00 83.19 126 ASN A CA 1
ATOM 970 C C . ASN A 1 126 ? -6.928 -6.699 -7.011 1.00 83.19 126 ASN A C 1
ATOM 972 O O . ASN A 1 126 ? -6.301 -6.858 -8.058 1.00 83.19 126 ASN A O 1
ATOM 976 N N . ARG A 1 127 ? -6.469 -5.912 -6.033 1.00 85.25 127 ARG A N 1
ATOM 977 C CA . ARG A 1 127 ? -5.195 -5.174 -6.093 1.00 85.25 127 ARG A CA 1
ATOM 978 C C . ARG A 1 127 ? -4.173 -5.661 -5.065 1.00 85.25 127 ARG A C 1
ATOM 980 O O . ARG A 1 127 ? -3.371 -4.863 -4.608 1.00 85.25 127 ARG A O 1
ATOM 987 N N . ILE A 1 128 ? -4.192 -6.937 -4.685 1.00 85.62 128 ILE A N 1
ATOM 988 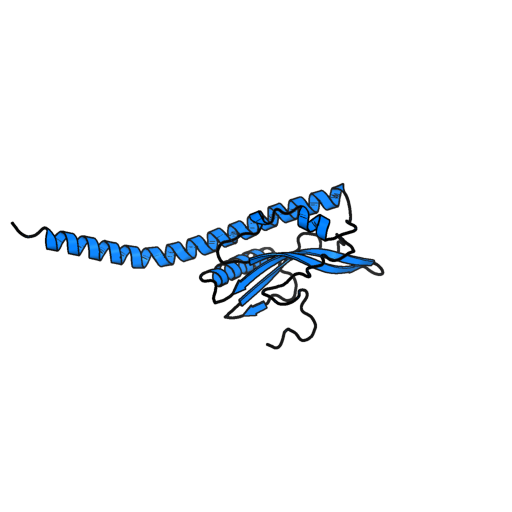C CA . ILE A 1 128 ? -3.161 -7.507 -3.804 1.00 85.62 128 ILE A CA 1
ATOM 989 C C . ILE A 1 128 ? -2.190 -8.335 -4.638 1.00 85.62 128 ILE A C 1
ATOM 991 O O . ILE A 1 128 ? -2.601 -9.207 -5.402 1.00 85.62 128 ILE A O 1
ATOM 995 N N . GLU A 1 129 ? -0.906 -8.043 -4.480 1.00 82.44 129 GLU A N 1
ATOM 996 C CA . GLU A 1 129 ? 0.190 -8.849 -5.001 1.00 82.44 129 GLU A CA 1
ATOM 997 C C . GLU A 1 129 ? 0.295 -10.210 -4.302 1.00 82.44 129 GLU A C 1
ATOM 999 O O . GLU A 1 129 ? -0.199 -10.413 -3.191 1.00 82.44 129 GLU A O 1
ATOM 1004 N N . ALA A 1 130 ? 0.984 -11.153 -4.944 1.00 66.38 130 ALA A N 1
ATOM 1005 C CA . ALA A 1 130 ? 1.262 -12.454 -4.347 1.00 66.38 130 ALA A CA 1
ATOM 1006 C C . ALA A 1 130 ? 2.180 -12.339 -3.111 1.00 66.38 130 ALA A C 1
ATOM 1008 O O . ALA A 1 130 ? 3.096 -11.520 -3.067 1.00 66.38 130 ALA A O 1
ATOM 1009 N N . GLY A 1 131 ? 1.955 -13.215 -2.125 1.00 63.56 131 GLY A N 1
ATOM 1010 C CA . GLY A 1 131 ? 2.745 -13.292 -0.890 1.00 63.56 131 GLY A CA 1
ATOM 1011 C C . GLY A 1 131 ? 2.338 -12.352 0.259 1.00 63.56 131 GLY A C 1
ATOM 1012 O O . GLY A 1 131 ? 3.235 -11.906 0.977 1.00 63.56 131 GLY A O 1
ATOM 1013 N N . PRO A 1 132 ? 1.045 -12.024 0.482 1.00 68.00 132 PRO A N 1
ATOM 1014 C CA . PRO A 1 132 ? 0.667 -11.276 1.675 1.00 68.00 132 PRO A CA 1
ATOM 1015 C C . PRO A 1 132 ? 0.981 -12.098 2.935 1.00 68.00 132 PRO A C 1
ATOM 1017 O O . PRO A 1 132 ? 0.672 -13.287 3.022 1.00 68.00 132 PRO A O 1
ATOM 1020 N N . VAL A 1 133 ? 1.569 -11.450 3.938 1.00 72.06 133 VAL A N 1
ATOM 1021 C CA . VAL A 1 133 ? 1.815 -12.035 5.257 1.00 72.06 133 VAL A CA 1
ATOM 1022 C C . VAL A 1 133 ? 0.645 -11.653 6.151 1.00 72.06 133 VAL A C 1
ATOM 1024 O O . VAL A 1 133 ? 0.614 -10.557 6.700 1.00 72.06 133 VAL A O 1
ATOM 1027 N N . VAL A 1 134 ? -0.332 -12.548 6.296 1.00 69.94 134 VAL A N 1
ATOM 1028 C CA . VAL A 1 134 ? -1.467 -12.358 7.211 1.00 69.94 134 VAL A CA 1
ATOM 1029 C C . VAL A 1 134 ? -1.378 -13.395 8.320 1.00 69.94 134 VAL A C 1
ATOM 1031 O O . VAL A 1 134 ? -1.569 -14.587 8.096 1.00 69.94 134 VAL A O 1
ATOM 1034 N N . ARG A 1 135 ? -1.056 -12.933 9.523 1.00 74.12 135 ARG A N 1
ATOM 1035 C CA . ARG A 1 135 ? -0.945 -13.730 10.746 1.00 74.12 135 ARG A CA 1
ATOM 1036 C C . ARG A 1 135 ? -1.714 -13.046 11.868 1.00 74.12 135 ARG A C 1
ATOM 1038 O O . ARG A 1 135 ? -2.080 -11.874 11.767 1.00 74.12 135 ARG A O 1
ATOM 1045 N N . ASP A 1 136 ? -1.909 -13.760 12.969 1.00 74.19 136 ASP A N 1
ATOM 1046 C CA . ASP A 1 136 ? -2.592 -13.212 14.146 1.00 74.19 136 ASP A CA 1
ATOM 1047 C C . ASP A 1 136 ? -1.896 -11.962 14.697 1.00 74.19 136 ASP A C 1
ATOM 1049 O O . ASP A 1 136 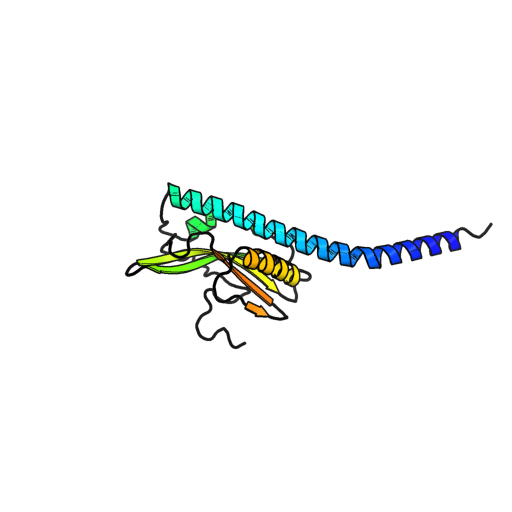? -2.561 -11.089 15.247 1.00 74.19 136 ASP A O 1
ATOM 1053 N N . S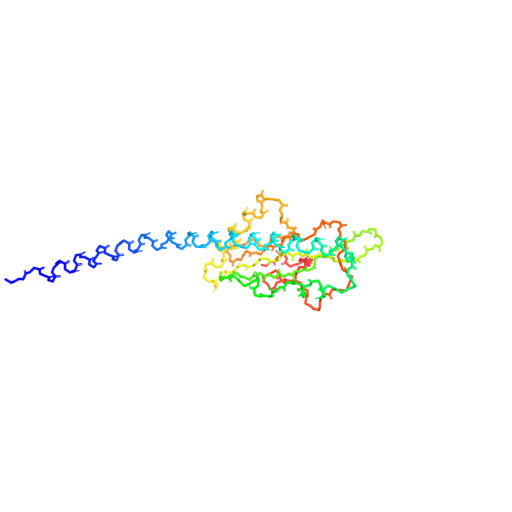ER A 1 137 ? -0.577 -11.862 14.503 1.00 79.56 137 SER A N 1
ATOM 1054 C CA . SER A 1 137 ? 0.275 -10.794 15.023 1.00 79.56 137 SER A CA 1
ATOM 1055 C C . SER A 1 137 ? 0.757 -9.771 13.991 1.00 79.56 137 SER A C 1
ATOM 1057 O O . SER A 1 137 ? 1.358 -8.768 14.365 1.00 79.56 137 SER A O 1
ATOM 1059 N N . VAL A 1 138 ? 0.546 -9.992 12.692 1.00 83.19 138 VAL A N 1
ATOM 1060 C CA . VAL A 1 138 ? 1.049 -9.092 11.643 1.00 83.19 138 VAL A CA 1
ATOM 1061 C C . VAL A 1 138 ? 0.226 -9.223 10.369 1.00 83.19 138 VAL A C 1
ATOM 1063 O O . VAL A 1 138 ? -0.126 -10.327 9.960 1.00 83.19 138 VAL A O 1
ATOM 1066 N N . VAL A 1 139 ? -0.064 -8.095 9.731 1.00 86.31 139 VAL A N 1
ATOM 1067 C CA . VAL A 1 139 ? -0.655 -8.022 8.396 1.00 86.31 139 VAL A CA 1
ATOM 1068 C C . VAL A 1 139 ? 0.239 -7.159 7.521 1.00 86.31 139 VAL A C 1
ATOM 1070 O O . VAL A 1 139 ? 0.394 -5.968 7.775 1.00 86.31 139 VAL A O 1
ATOM 1073 N N . GLY A 1 140 ? 0.809 -7.765 6.485 1.00 88.00 140 GLY A N 1
ATOM 1074 C CA . GLY A 1 140 ? 1.611 -7.103 5.467 1.00 88.00 140 GLY A CA 1
ATOM 1075 C C . GLY A 1 140 ? 1.166 -7.522 4.073 1.00 88.00 140 GLY A C 1
ATOM 1076 O O . GLY A 1 140 ? 1.025 -8.713 3.803 1.00 88.00 140 GLY A O 1
ATOM 1077 N N . PHE A 1 141 ? 0.953 -6.568 3.175 1.00 89.44 141 PHE A N 1
ATOM 1078 C CA . PHE A 1 141 ? 0.657 -6.847 1.769 1.00 89.44 141 PHE A CA 1
ATOM 1079 C C . PHE A 1 141 ? 1.171 -5.728 0.862 1.00 89.44 141 PHE A C 1
ATOM 1081 O O . PHE A 1 141 ? 1.477 -4.627 1.321 1.00 89.44 141 PHE A O 1
ATOM 1088 N N . ALA A 1 142 ? 1.276 -6.022 -0.431 1.00 89.12 142 ALA A N 1
ATOM 1089 C CA . ALA A 1 142 ? 1.646 -5.053 -1.452 1.00 89.12 142 ALA A CA 1
ATOM 1090 C C . ALA A 1 142 ? 0.526 -4.926 -2.493 1.00 89.12 142 ALA A C 1
ATOM 1092 O O . ALA A 1 142 ? -0.188 -5.894 -2.760 1.00 89.12 142 ALA A O 1
ATOM 1093 N N . ALA A 1 143 ? 0.384 -3.742 -3.083 1.00 91.38 143 ALA A N 1
ATOM 1094 C CA . ALA A 1 143 ? -0.560 -3.451 -4.155 1.00 91.38 143 ALA A CA 1
ATOM 1095 C C . ALA A 1 143 ? 0.160 -2.820 -5.359 1.00 91.38 143 ALA A C 1
ATOM 1097 O O . ALA A 1 143 ? 1.007 -1.949 -5.169 1.00 91.38 143 ALA A O 1
ATOM 1098 N N . PRO A 1 144 ? -0.152 -3.200 -6.609 1.00 91.81 144 PRO A N 1
ATOM 1099 C CA . PRO A 1 144 ? 0.512 -2.640 -7.784 1.00 91.81 144 PRO A CA 1
ATOM 1100 C C . PRO A 1 144 ? 0.205 -1.152 -7.966 1.00 91.81 144 PRO A C 1
ATOM 1102 O O . PRO A 1 144 ? -0.966 -0.769 -7.964 1.00 91.81 144 PRO A O 1
ATOM 1105 N N . LEU A 1 145 ? 1.230 -0.330 -8.213 1.00 91.56 145 LEU A N 1
ATOM 1106 C CA . LEU A 1 145 ? 1.084 1.087 -8.601 1.00 91.56 145 LEU A CA 1
ATOM 1107 C C . LEU A 1 145 ? 1.188 1.310 -10.121 1.00 91.56 145 LEU A C 1
ATOM 1109 O O . LEU A 1 145 ? 0.982 2.411 -10.618 1.00 91.56 145 LEU A O 1
ATOM 1113 N N . SER A 1 146 ? 1.495 0.256 -10.872 1.00 90.88 146 SER A N 1
ATOM 1114 C CA . SER A 1 146 ? 1.549 0.232 -12.338 1.00 90.88 146 SER A CA 1
ATOM 1115 C C . SER A 1 146 ? 1.036 -1.120 -12.847 1.00 90.88 146 SER A C 1
ATOM 1117 O O . SER A 1 146 ? 0.673 -1.988 -12.048 1.00 90.88 146 SER A O 1
ATOM 1119 N N . ALA A 1 147 ? 0.923 -1.298 -14.165 1.00 86.88 147 ALA A N 1
ATOM 1120 C CA . ALA A 1 147 ? 0.464 -2.570 -14.722 1.00 86.88 147 ALA A CA 1
ATOM 1121 C C . ALA A 1 147 ? 1.427 -3.730 -14.357 1.00 86.88 147 ALA A C 1
ATOM 1123 O O . ALA A 1 147 ? 2.628 -3.493 -14.213 1.00 86.88 147 ALA A O 1
ATOM 1124 N N . PRO A 1 148 ? 0.935 -4.979 -14.208 1.00 80.62 148 PRO A N 1
ATOM 1125 C CA . PRO A 1 148 ? 1.762 -6.119 -13.790 1.00 80.62 148 PRO A CA 1
ATOM 1126 C C . PRO A 1 148 ? 2.970 -6.376 -14.697 1.00 80.62 148 PRO A C 1
ATOM 1128 O O . PRO A 1 148 ? 4.055 -6.676 -14.206 1.00 80.62 148 PRO A O 1
ATOM 1131 N N . ASP A 1 149 ? 2.781 -6.168 -16.000 1.00 84.44 149 ASP A N 1
ATOM 1132 C CA . ASP A 1 149 ? 3.770 -6.424 -17.050 1.00 84.44 149 ASP A CA 1
ATOM 1133 C C . ASP A 1 149 ? 4.451 -5.133 -17.533 1.00 84.44 149 ASP A C 1
ATOM 1135 O O . ASP A 1 149 ? 4.843 -5.019 -18.694 1.00 84.44 149 ASP A O 1
ATOM 1139 N N . HIS A 1 150 ? 4.553 -4.119 -16.671 1.00 88.12 150 HIS A N 1
ATOM 1140 C CA . HIS A 1 150 ? 5.179 -2.845 -17.009 1.00 88.12 150 HIS A CA 1
ATOM 1141 C C . HIS A 1 150 ? 6.447 -2.631 -16.185 1.00 88.12 150 HIS A C 1
ATOM 1143 O O . HIS A 1 150 ? 6.401 -2.576 -14.957 1.00 88.12 150 HIS A O 1
ATOM 1149 N N . ILE A 1 151 ? 7.589 -2.507 -16.864 1.00 90.69 151 ILE A N 1
ATOM 1150 C CA . ILE A 1 151 ? 8.855 -2.132 -16.232 1.00 90.69 151 ILE A CA 1
ATOM 1151 C C . ILE A 1 151 ? 8.861 -0.613 -16.090 1.00 90.69 151 ILE A C 1
ATOM 1153 O O . ILE A 1 151 ? 8.873 0.093 -17.086 1.00 90.69 151 ILE A O 1
ATOM 1157 N N . ALA A 1 152 ? 8.872 -0.120 -14.857 1.00 90.69 152 ALA A N 1
ATOM 1158 C CA . ALA A 1 152 ? 8.929 1.308 -14.567 1.00 90.69 152 ALA A CA 1
ATOM 1159 C C . ALA A 1 152 ? 10.368 1.803 -14.369 1.00 90.69 152 ALA A C 1
ATOM 1161 O O . ALA A 1 152 ? 10.654 2.964 -14.642 1.00 90.69 152 ALA A O 1
ATOM 1162 N N . CYS A 1 153 ? 11.268 0.947 -13.871 1.00 90.50 153 CYS A N 1
ATOM 1163 C CA . CYS A 1 153 ? 12.672 1.289 -13.647 1.00 90.50 153 CYS A CA 1
ATOM 1164 C C . CYS A 1 153 ? 13.615 0.080 -13.704 1.00 90.50 153 CYS A C 1
ATOM 1166 O O . CYS A 1 153 ? 13.164 -1.063 -13.643 1.00 90.50 153 CYS A O 1
ATOM 1168 N N . PHE A 1 154 ? 14.929 0.314 -13.809 1.00 89.06 154 PHE A N 1
ATOM 1169 C CA . PHE A 1 154 ? 15.928 -0.760 -13.963 1.00 89.06 154 PHE A CA 1
ATOM 1170 C C . PHE A 1 154 ? 16.900 -0.893 -12.799 1.00 89.06 154 PHE A C 1
ATOM 1172 O O . PHE A 1 154 ? 17.305 -2.009 -12.479 1.00 89.06 154 PHE A O 1
ATOM 1179 N N . VAL A 1 155 ? 17.303 0.219 -12.185 1.00 85.25 155 VAL A N 1
ATOM 1180 C CA . VAL A 1 155 ? 18.195 0.204 -11.023 1.00 85.25 155 VAL A CA 1
ATOM 1181 C C . VAL A 1 155 ? 17.335 0.227 -9.762 1.00 85.25 155 VAL A C 1
ATOM 1183 O O . VAL A 1 155 ? 16.576 1.183 -9.590 1.00 85.25 155 VAL A O 1
ATOM 1186 N N . PRO A 1 156 ? 17.405 -0.803 -8.897 1.00 72.00 156 PRO A N 1
ATOM 1187 C CA . PRO A 1 156 ? 16.613 -0.825 -7.677 1.00 72.00 156 PRO A CA 1
ATOM 1188 C C . PRO A 1 156 ? 17.026 0.330 -6.765 1.00 72.00 156 PRO A C 1
ATOM 1190 O O . PRO A 1 156 ? 18.203 0.684 -6.692 1.00 72.00 156 PRO A O 1
ATOM 1193 N N . SER A 1 157 ? 16.058 0.863 -6.017 1.00 67.38 157 SER A N 1
ATOM 1194 C CA . SER A 1 157 ? 16.371 1.721 -4.875 1.00 67.38 157 SER A CA 1
ATOM 1195 C C . SER A 1 157 ? 17.319 0.958 -3.934 1.00 67.38 157 SER A C 1
ATOM 1197 O O . SER A 1 157 ? 17.136 -0.253 -3.758 1.00 67.38 157 SER A O 1
ATOM 1199 N N . PRO A 1 158 ? 18.324 1.610 -3.317 1.00 58.22 158 PRO A N 1
ATOM 1200 C CA . PRO A 1 15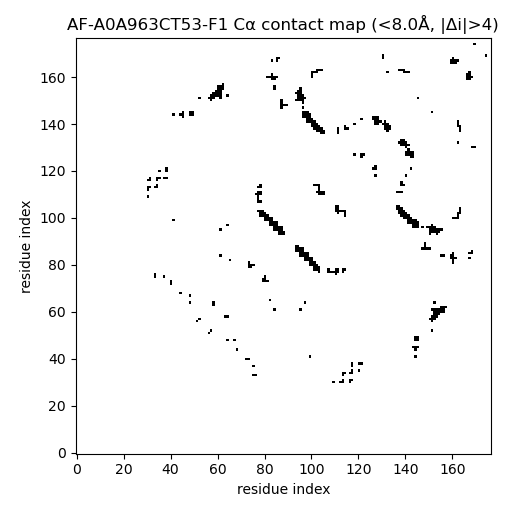8 ? 19.218 0.961 -2.352 1.00 58.22 158 PRO A CA 1
ATOM 1201 C C . PRO A 1 158 ? 18.463 0.311 -1.179 1.00 58.22 158 PRO A C 1
ATOM 1203 O O . PRO A 1 158 ? 18.988 -0.589 -0.523 1.00 58.22 158 PRO A O 1
ATOM 1206 N N . GLU A 1 159 ? 17.217 0.719 -0.948 1.00 58.84 159 GLU A N 1
ATOM 1207 C CA . GLU A 1 159 ? 16.294 0.088 -0.016 1.00 58.84 159 GLU A CA 1
ATOM 1208 C C . GLU A 1 159 ? 15.307 -0.799 -0.793 1.00 58.84 159 GLU A C 1
ATOM 1210 O O . GLU A 1 159 ? 14.368 -0.321 -1.430 1.00 58.84 159 GLU A O 1
ATOM 1215 N N . LEU A 1 160 ? 15.532 -2.119 -0.766 1.00 55.00 160 LEU A N 1
ATOM 1216 C CA . LEU A 1 160 ? 14.522 -3.088 -1.202 1.00 55.00 160 LEU A CA 1
ATOM 1217 C C . LEU A 1 160 ? 13.268 -2.934 -0.328 1.00 55.00 160 LEU A C 1
ATOM 1219 O O . LEU A 1 160 ? 13.412 -2.752 0.888 1.00 55.00 160 LEU A O 1
ATOM 1223 N N . PRO A 1 161 ? 12.051 -3.071 -0.889 1.00 58.00 161 PRO A N 1
ATOM 1224 C CA . PRO A 1 161 ? 10.844 -2.971 -0.086 1.00 58.00 161 PRO A CA 1
ATOM 1225 C C . PRO A 1 161 ? 10.844 -3.969 1.055 1.00 58.00 161 PRO A C 1
ATOM 1227 O O . PRO A 1 161 ? 11.144 -5.152 0.868 1.00 58.00 161 PRO A O 1
ATOM 1230 N N . ARG A 1 162 ? 10.454 -3.490 2.236 1.00 63.88 162 ARG A N 1
ATOM 1231 C CA . ARG A 1 162 ? 10.248 -4.342 3.399 1.00 63.88 162 ARG A CA 1
ATOM 1232 C C . ARG A 1 162 ? 8.758 -4.490 3.686 1.00 63.88 162 ARG A C 1
ATOM 1234 O O . ARG A 1 162 ? 8.109 -3.545 4.114 1.00 63.88 162 ARG A O 1
ATOM 1241 N N . LEU A 1 163 ? 8.220 -5.694 3.520 1.00 67.62 163 LEU A N 1
ATOM 1242 C CA . LEU A 1 163 ? 6.923 -6.077 4.076 1.00 67.62 163 LEU A CA 1
ATOM 1243 C C . LEU A 1 163 ? 7.110 -6.414 5.551 1.00 67.62 163 LEU A C 1
ATOM 1245 O O . LEU A 1 163 ? 7.599 -7.490 5.888 1.00 67.62 163 LEU A O 1
ATOM 1249 N N . CYS A 1 164 ? 6.742 -5.496 6.443 1.00 69.62 164 CYS A N 1
ATOM 1250 C CA . CYS A 1 164 ? 6.810 -5.736 7.887 1.00 69.62 164 CYS A CA 1
ATOM 1251 C C . CYS A 1 164 ? 8.183 -6.218 8.386 1.00 69.62 164 CYS A C 1
ATOM 1253 O O . CYS A 1 164 ? 8.279 -7.122 9.212 1.00 69.62 164 CYS A O 1
ATOM 1255 N N . GLY A 1 165 ? 9.261 -5.625 7.862 1.00 63.81 165 GLY A N 1
ATOM 1256 C CA . GLY A 1 165 ? 10.634 -5.987 8.224 1.00 63.81 165 GLY A CA 1
ATOM 1257 C C .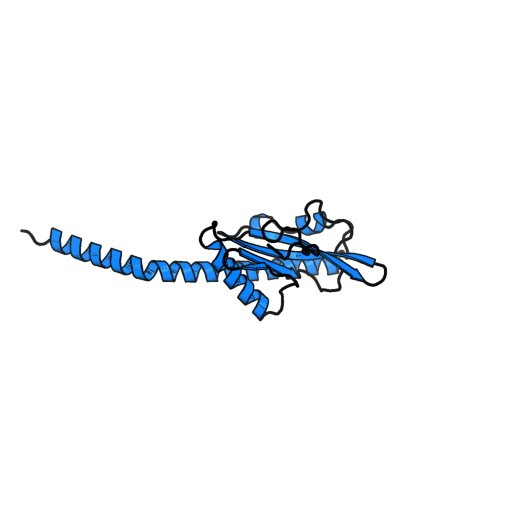 GLY A 1 165 ? 11.227 -7.170 7.449 1.00 63.81 165 GLY A C 1
ATOM 1258 O O . GLY A 1 165 ? 12.399 -7.471 7.659 1.00 63.81 165 GLY A O 1
ATOM 1259 N N . ARG A 1 166 ? 10.473 -7.795 6.535 1.00 65.06 166 ARG A N 1
ATOM 1260 C CA . ARG A 1 166 ? 10.951 -8.839 5.609 1.00 65.06 166 ARG A CA 1
ATOM 1261 C C . ARG A 1 166 ? 11.124 -8.295 4.205 1.00 65.06 166 ARG A C 1
ATOM 1263 O O . ARG A 1 166 ? 10.347 -7.441 3.791 1.00 65.06 166 ARG A O 1
ATOM 1270 N N . THR A 1 167 ? 12.115 -8.771 3.463 1.00 65.06 167 THR A N 1
ATOM 1271 C CA . THR A 1 167 ? 12.317 -8.330 2.075 1.00 65.06 167 THR A CA 1
ATOM 1272 C C . THR A 1 167 ? 11.160 -8.769 1.180 1.00 65.06 167 THR A C 1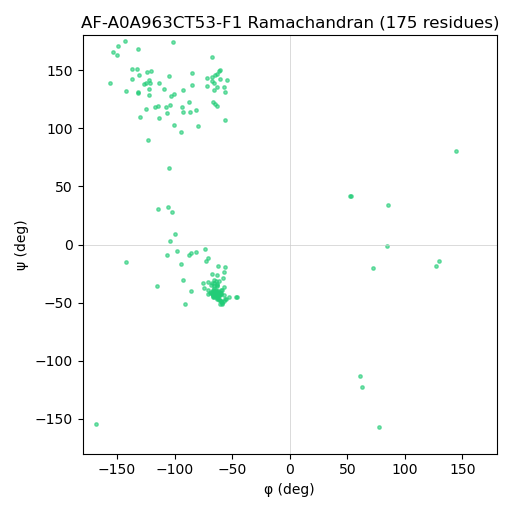
ATOM 1274 O O . THR A 1 167 ? 10.671 -9.890 1.297 1.00 65.06 167 THR A O 1
ATOM 1277 N N . TYR A 1 168 ? 10.731 -7.887 0.280 1.00 61.91 168 TYR A N 1
ATOM 1278 C CA . TYR A 1 168 ? 9.728 -8.169 -0.741 1.00 61.91 168 TYR A CA 1
ATOM 1279 C C . TYR A 1 168 ? 10.353 -8.129 -2.153 1.00 61.91 168 TYR A C 1
ATOM 1281 O O . TYR A 1 168 ? 11.139 -7.221 -2.434 1.00 61.91 168 TYR A O 1
ATOM 1289 N N . PRO A 1 169 ? 9.996 -9.057 -3.066 1.00 60.62 169 PRO A N 1
ATOM 1290 C CA . PRO A 1 169 ? 9.204 -10.269 -2.831 1.00 60.62 169 PRO A CA 1
ATOM 1291 C C . PRO A 1 169 ? 9.890 -11.214 -1.831 1.00 60.62 169 PRO A C 1
ATOM 1293 O O . PRO A 1 169 ? 11.121 -11.203 -1.750 1.00 60.62 169 PRO A O 1
ATOM 1296 N N . PRO A 1 170 ? 9.121 -12.006 -1.056 1.00 59.50 170 PRO A N 1
ATOM 1297 C CA . PRO A 1 170 ? 9.698 -12.941 -0.100 1.00 59.50 170 PRO A CA 1
ATOM 1298 C C . PRO A 1 170 ? 10.656 -13.886 -0.825 1.00 59.50 170 PRO A C 1
ATOM 1300 O O . PRO A 1 170 ? 10.337 -14.451 -1.877 1.00 59.50 170 PRO A O 1
ATOM 1303 N N . THR A 1 171 ? 11.860 -14.044 -0.280 1.00 56.44 171 THR A N 1
ATOM 1304 C CA . THR A 1 171 ? 12.814 -15.010 -0.819 1.00 56.44 171 THR A CA 1
ATOM 1305 C C . THR A 1 171 ? 12.330 -16.426 -0.489 1.00 56.44 171 THR A C 1
ATOM 1307 O O . THR A 1 171 ? 11.745 -16.662 0.571 1.00 56.44 171 THR A O 1
ATOM 1310 N N . LYS A 1 172 ? 12.520 -17.395 -1.400 1.00 44.94 172 LYS A N 1
ATOM 1311 C CA . LYS A 1 172 ? 12.133 -18.797 -1.151 1.00 44.94 172 LYS A CA 1
ATOM 1312 C C . LYS A 1 172 ? 12.816 -19.295 0.131 1.00 44.94 172 LYS A C 1
ATOM 1314 O O . LYS A 1 172 ? 14.015 -19.555 0.113 1.00 44.94 172 LYS A O 1
ATOM 1319 N N . GLY A 1 173 ? 12.046 -19.443 1.210 1.00 46.91 173 GLY A N 1
ATOM 1320 C CA . GLY A 1 173 ? 12.531 -19.876 2.528 1.00 46.91 173 GLY A CA 1
ATOM 1321 C C . GLY A 1 173 ? 12.094 -18.991 3.701 1.00 46.91 173 GLY A C 1
ATOM 1322 O O . GLY A 1 173 ? 12.178 -19.434 4.841 1.00 46.91 173 GLY A O 1
ATOM 1323 N N . GLU A 1 174 ? 11.575 -17.787 3.445 1.00 48.50 174 GLU A N 1
ATOM 1324 C CA . GLU A 1 174 ? 11.157 -16.838 4.495 1.00 48.50 174 GLU A CA 1
ATOM 1325 C C . GLU A 1 174 ? 9.719 -17.066 5.014 1.00 48.50 174 GLU A C 1
ATOM 1327 O O . GLU A 1 174 ? 9.308 -16.478 6.015 1.00 48.50 174 GLU A O 1
ATOM 1332 N N . ASP A 1 175 ? 8.961 -17.966 4.376 1.00 45.12 175 ASP A N 1
ATOM 1333 C CA . ASP A 1 175 ? 7.558 -18.264 4.711 1.00 45.12 175 ASP A CA 1
ATOM 1334 C C . ASP A 1 175 ? 7.384 -19.238 5.897 1.00 45.12 175 ASP A C 1
ATOM 1336 O O . ASP A 1 175 ? 6.270 -19.432 6.386 1.00 45.12 175 ASP A O 1
ATOM 1340 N N . ALA A 1 176 ? 8.470 -19.823 6.413 1.00 32.44 176 ALA A N 1
ATOM 1341 C CA . ALA A 1 176 ? 8.449 -20.800 7.506 1.00 32.44 176 ALA A CA 1
ATOM 1342 C C . ALA A 1 176 ? 8.916 -20.188 8.837 1.00 32.44 176 ALA A C 1
ATOM 1344 O O . ALA A 1 176 ? 9.963 -20.544 9.369 1.00 32.44 176 ALA A O 1
ATOM 1345 N N . GLY A 1 177 ? 8.157 -19.239 9.380 1.00 38.09 177 GLY A N 1
ATOM 1346 C CA . GLY A 1 177 ? 8.478 -18.662 10.691 1.00 38.09 177 GLY A CA 1
ATOM 1347 C C . GLY A 1 177 ? 7.414 -17.746 11.200 1.00 38.09 177 GLY A C 1
ATOM 1348 O O . GLY A 1 177 ? 7.299 -16.635 10.637 1.00 38.09 177 GLY A O 1
#

Solvent-accessible surface area (backbone atoms only — not comparable to full-atom values): 9698 Å² total; per-residue (Å²): 141,90,55,67,71,60,55,51,52,52,53,50,53,51,51,52,53,51,47,68,60,49,46,62,56,51,51,57,50,50,34,48,50,53,18,48,51,52,53,52,46,49,50,54,51,26,52,51,48,43,53,45,42,75,72,73,43,64,38,71,41,33,53,65,60,54,67,73,50,60,70,74,76,37,68,50,88,49,31,52,42,49,80,24,51,40,81,37,78,59,89,92,46,70,25,21,24,50,23,43,33,40,22,10,34,69,87,42,71,66,3,31,58,21,32,49,45,30,48,52,54,34,52,75,69,73,40,62,48,89,82,57,46,76,54,101,53,32,28,22,42,38,23,68,34,52,61,88,92,43,61,43,18,56,39,76,41,96,68,68,22,57,50,73,86,38,61,44,72,70,57,97,77,68,86,80,120

pLDDT: mean 82.49, std 12.46, range [32.44, 93.5]

Foldseek 3Di:
DDDVVVVVVVVVVVVVVVCVVVVVVVLLVVLLVLLVLLVVLLVVLLVVLVVCCVPVNAAAEVVVSQVVDDVVSQDTQQKGKGKAWAWADDPPDIATFIKIKIKHFAPSPSHAVSLVSNVVVCVVVVFWDPDFDDDPGMTITIGGSDDRRGHRYHHGDPDHDDGHNAGPPHDVPPPPD

Mean predicted aligned error: 8.25 Å

Nearest PDB structures (foldseek):
  2xex-assembly2_B  TM=4.827E-01  e=8.129E-01  Staphylococcus aureus
  2xex-assembly1_A  TM=4.781E-01  e=1.241E+00  Staphylococcus aureus
  2bm1-assembly1_A  TM=4.755E-01  e=1.894E+00  Thermus thermophilus
  1wdt-assembly1_A  TM=3.847E-01  e=8.129E-01  Thermus thermophilus
  2bv3-assembly1_A  TM=3.905E-01  e=1.168E+00  Thermus thermophilus

=== Feature glossary ===
The features interleaved in this record are:

— What the protein is —

Sequence gives the chain of amino acids in standard one-letter code (A=alanine, C=cysteine, …, Y=tyrosine), read N→C. It is the only feature that is directly encoded by the gene; all structural features are derived from the folded form of this sequence.

Database cross-references. InterPro integrates a dozen domain/family signature databases into unified entries with residue-range hits. GO terms attach function/process/location labels with evidence codes. CATH codes position the fold in a four-level structural taxonomy. Organism is the NCBI-taxonomy species name.

— Where its atoms are —

Atomic coordinates in PDBx/mmCIF format — the same representation the Protein Data Bank distributes. Each line of the _atom_site loop places one backbone atom in Cartesian space (units: ångströms, origin: arbitrary).

The six renders are orthographic views along the three Cartesian axes in both directions. Representation (cartoon, sticks, or surface) and color scheme (sequence-rainbow or by-chain) vary across proteins so the training set covers all the common visualization conventions.

— Local backbone conformation —

Eight-state secondary structure (DSSP): H is the canonical α-helix, G the tighter 3₁₀-helix, I the wider π-helix; E/B are β-structure, T and S are turns and bends, and '-' is everything else. DSSP derives these from the pattern of main-chain N–H···O=C hydrogen bonds, not from the sequence.

P-SEA three-state annotation labels each residue as helix, strand, or coil based purely on the geometry of the Cα trace. It serves as a fallback when the full backbone (and thus DSSP) is unavailable.

The φ/ψ torsion pair specifies the backbone conformation at each residue. φ rotates about the N–Cα bond, ψ about the Cα–C bond. Steric clashes forbid most of the (φ, ψ) plane — the allowed regions (α-helix basin, β-sheet basin, left-handed helix) are the Ramachandran-allowed regions.

— Global shape and packing —

The geometric summary reports three shape descriptors. Rg (radius of gyration) measures how spread out the Cα atoms are about their centre of mass; compact globular proteins have small Rg, elongated or unfolded ones large. Cα contacts (<8 Å, |i−j|>4) count long-range residue pairs in spatial proximity — high for tightly packed folds, near zero for rods or random coil. The bounding-box extents give the protein's footprint along x, y, z in Å.

Solvent-accessible surface area (SASA) is the area in Å² traced out by the centre of a 1.4 Å probe sphere (a water molecule) rolled over the protein's van der Waals surface (Shrake–Rupley / Lee–Richards construction). Buried residues have near-zero SASA; fully exposed residues can exceed 200 Å². The total SASA scales roughly with the number of surface residues.

The contact map is a binary N×N matrix image: pixel (i, j) is dark where Cα_i and Cα_j are within 8 Å and |i−j|>4. Because the |i−j|>4 filter removes local helical contacts, off-diagonal stripes parallel to the main diagonal indicate parallel β-sheets; stripes perpendicular to it indicate antiparallel β-sheets. The Ramachandran plot scatters every residue's (φ, ψ) pair against the sterically allowed regions. The PAE heatmap renders the predicted-aligned-error matrix.

— Structural neighborhood —

3Di is Foldseek's structural alphabet. Each residue is assigned one of twenty discrete states based on how its Cα sits relative to its spatial (not sequential) neighbors. Aligning 3Di strings finds structural homologs roughly as well as full 3D superposition, but orders of magnitude faster.

Nearest PDB neighbors are the top structural matches found by Foldseek when searching this structure against the entire Protein Data Bank. Each hit reports a TM-score (0 to 1; >0.5 almost always implies the same fold) and an E-value. These are *structural* homologs — they may share no detectable sequence similarity.

— Confidence and disorder —

For AlphaFold models, the B-factor field carries pLDDT — the model's own estimate of local accuracy on a 0–100 scale. Regions with pLDDT<50 should be treated as essentially unmodeled; they often correspond to intrinsically disordered segments.

Crystallographic B-factors measure how much each atom's electron density is smeared out, in Å². They rise in mobile loops and surface residues and fall in the buried interior. In AlphaFold models this column is repurposed to hold pLDDT instead.

Predicted aligned error is AlphaFold's pairwise confidence. Unlike pLDDT (per-residue), PAE is per-residue-pair and captures whether two parts of the structure are correctly placed relative to each other. Units are ångströms of expected positional error.